Protein AF-A0A9E1KPW3-F1 (afdb_monomer_lite)

Sequence (307 aa):
IATQTAQDYFSLTIEGSFENGETVSGKGKAVVYTGYEWRAQLKLGDMKMRQVLAANASGDRLTGRMFLKEQELNGMQITAVRDDSTARINSVFPGHIQRAQKQTITITGSGLTRDVRLPPGITVDKIVSHDNTRLVLDLRASAKAPLGRADIGVGQASMVGALVVYNAVDSLAVEPAYAIARVGDNGGATPKVDAVFRAVGIDFGPDKTAGTNDDLQLGFMDGVNWSVAPWDAAAERDEDVKYAGSMGAGDGIFHPADAGPNPQRKQNTNNAGNLKVIAKLQHGGSEISGNGHLIVTVQRWNSPPLK

Radius of gyration: 22.16 Å; chains: 1; bounding box: 59×33×60 Å

Secondary structure (DSSP, 8-state):
-EEEEETTEEEEEEEEE-TTS-EEEEEEEEEEETTTEEEEEEEETTEEEEEEEEE-TTSSEEEEEEEESS-TTSEEEEEEE--SS--EEEEEES-EEETT-EEEEEEEEES--S-EE--TTEEEEEEEEE-SSEEEEEEEE-TTPPPEEEEEEETTEEEEEEEEEES---EEEEESSEEEEE-B-TTSSS--B-EE-EEEEEE-TTTT-TTSTT-EEEEEPSS-EEEEEESSHHHHHTTHHHHSEEE-TTT-EEEE-B-SB-TTSGGG-BS-EEEEEEEEEEETTEEEEEEEEEEEE---S---S--

Foldseek 3Di:
DWADPDVQKTKDWDWDADPVRHIWIKIWMWGDPPNFFIWIWMQTPNFTKIDTWGADPVSQKTWDWIAGPQARLHTDTDIDGHQPLDWEWPAKPPQEDEAQDKDKIKTFTANFDPPKDDAPQKDFPDFPDDDRGMTITTIHGHNPGDAAFDWMDGDPYIDGSRHGYAHWQQAKAKPPLEEEWEAEDPPDPRHTHKHFIFIWTWDPAPVRDPPDPRIHTSGTDAPKFKFKDAPDPVLVVQVLRPQQFGADGHGRITTGHHFDFCPVTVVSHTSWGKIKMKIWDCDPNDIHIYIHTYTYYYDDPDDPPPD

pLDDT: mean 95.6, std 3.76, range [76.69, 98.94]

Structure (mmCIF, N/CA/C/O backbone):
data_AF-A0A9E1KPW3-F1
#
_entry.id   AF-A0A9E1KPW3-F1
#
loop_
_atom_site.group_PDB
_atom_site.id
_atom_site.type_symbol
_atom_site.label_atom_id
_atom_site.label_alt_id
_atom_site.label_comp_id
_atom_site.label_asym_id
_atom_site.label_entity_id
_atom_site.label_seq_id
_atom_site.pdbx_PDB_ins_code
_atom_site.Cartn_x
_atom_site.Cartn_y
_atom_site.Cartn_z
_atom_site.occupancy
_atom_site.B_iso_or_equiv
_atom_site.auth_seq_id
_atom_site.auth_comp_id
_atom_site.auth_asym_id
_atom_site.auth_atom_id
_atom_site.pdbx_PDB_model_num
ATOM 1 N N . ILE A 1 1 ? -22.313 0.268 -4.817 1.00 86.88 1 ILE A N 1
ATOM 2 C CA . ILE A 1 1 ? -23.654 -0.274 -5.149 1.00 86.88 1 ILE A CA 1
ATOM 3 C C . ILE A 1 1 ? -23.585 -1.038 -6.468 1.00 86.88 1 ILE A C 1
ATOM 5 O O . ILE A 1 1 ? -23.018 -0.527 -7.430 1.00 86.88 1 ILE A O 1
ATOM 9 N N . ALA A 1 2 ? -24.145 -2.249 -6.507 1.00 92.25 2 ALA A N 1
ATOM 10 C CA . ALA A 1 2 ? -24.292 -3.055 -7.717 1.00 92.25 2 ALA A CA 1
ATOM 11 C C . ALA A 1 2 ? -25.780 -3.284 -8.006 1.00 92.25 2 ALA A C 1
ATOM 13 O O . ALA A 1 2 ? -26.502 -3.737 -7.122 1.00 92.25 2 ALA A O 1
ATOM 14 N N . THR A 1 3 ? -26.230 -2.974 -9.222 1.00 94.81 3 THR A N 1
ATOM 15 C CA . THR A 1 3 ? -27.630 -3.142 -9.643 1.00 94.81 3 THR A CA 1
ATOM 16 C C . THR A 1 3 ? -27.688 -4.129 -10.794 1.00 94.81 3 THR A C 1
ATOM 18 O O . THR A 1 3 ? -26.995 -3.943 -11.793 1.00 94.81 3 THR A O 1
ATOM 21 N N . GLN A 1 4 ? -28.492 -5.184 -10.666 1.00 95.88 4 GLN A N 1
ATOM 22 C CA . GLN A 1 4 ? -28.633 -6.173 -11.729 1.00 95.88 4 GLN A CA 1
ATOM 23 C C . GLN A 1 4 ? -29.321 -5.544 -12.949 1.00 95.88 4 GLN A C 1
ATOM 25 O O . GLN A 1 4 ? -30.354 -4.893 -12.820 1.00 95.88 4 GLN A O 1
ATOM 30 N N . THR A 1 5 ? -28.737 -5.725 -14.132 1.00 97.81 5 THR A N 1
ATOM 31 C CA . THR A 1 5 ? -29.258 -5.200 -15.407 1.00 97.81 5 THR A CA 1
ATOM 32 C C . THR A 1 5 ? -29.760 -6.295 -16.341 1.00 97.81 5 THR A C 1
ATOM 34 O O . THR A 1 5 ? -30.589 -6.028 -17.203 1.00 97.81 5 THR A O 1
ATOM 37 N N . ALA A 1 6 ? -29.244 -7.515 -16.189 1.00 97.44 6 ALA A N 1
ATOM 38 C CA . ALA A 1 6 ? -29.695 -8.735 -16.855 1.00 97.44 6 ALA A CA 1
ATOM 39 C C . ALA A 1 6 ? -29.226 -9.946 -16.025 1.00 97.44 6 ALA A C 1
ATOM 41 O O . ALA A 1 6 ? -28.553 -9.768 -15.006 1.00 97.44 6 ALA A O 1
ATOM 42 N N . GLN A 1 7 ? -29.555 -11.173 -16.438 1.00 96.88 7 GLN A N 1
ATOM 43 C CA . GLN A 1 7 ? -28.994 -12.376 -15.810 1.00 96.88 7 GLN A CA 1
ATOM 44 C C . GLN A 1 7 ? -27.461 -12.276 -15.777 1.00 96.88 7 GLN A C 1
ATOM 46 O O . GLN A 1 7 ? -26.850 -12.038 -16.810 1.00 96.88 7 GLN A O 1
ATOM 51 N N . ASP A 1 8 ? -26.867 -12.376 -14.587 1.00 96.94 8 ASP A N 1
ATOM 52 C CA . ASP A 1 8 ? -25.421 -12.285 -14.323 1.00 96.94 8 ASP A CA 1
ATOM 53 C C . ASP A 1 8 ? -24.714 -10.956 -14.659 1.00 96.94 8 ASP A C 1
ATOM 55 O O . ASP A 1 8 ? -23.529 -10.809 -14.357 1.00 96.94 8 ASP A O 1
ATOM 59 N N . TYR A 1 9 ? -25.411 -9.954 -15.207 1.00 98.25 9 TYR A N 1
ATOM 60 C CA . TYR A 1 9 ? -24.843 -8.643 -15.544 1.00 98.25 9 TYR A CA 1
ATOM 61 C C . TYR A 1 9 ? -25.318 -7.548 -14.594 1.00 98.25 9 TYR A C 1
ATOM 63 O O . TYR A 1 9 ? -26.507 -7.445 -14.285 1.00 98.25 9 TYR A O 1
ATOM 71 N N . PHE A 1 10 ? -24.394 -6.670 -14.205 1.00 98.12 10 PHE A N 1
ATOM 72 C CA . PHE A 1 10 ? -24.638 -5.600 -13.242 1.00 98.12 10 PHE A CA 1
ATOM 73 C C . PHE A 1 10 ? -24.082 -4.259 -13.726 1.00 98.12 10 PHE A C 1
ATOM 75 O O . PHE A 1 10 ? -23.007 -4.189 -14.328 1.00 98.12 10 PHE A O 1
ATOM 82 N N . SER A 1 11 ? -24.771 -3.173 -13.389 1.00 98.06 11 SER A N 1
ATOM 83 C CA . SER A 1 11 ? -24.201 -1.827 -13.375 1.00 98.06 11 SER A CA 1
ATOM 84 C C . SER A 1 11 ? -23.625 -1.520 -11.992 1.00 98.06 11 SER A C 1
ATOM 86 O O . SER A 1 11 ? -24.140 -1.982 -10.971 1.00 98.06 11 SER A O 1
ATOM 88 N N . LEU A 1 12 ? -22.534 -0.754 -11.958 1.00 96.88 12 LEU A N 1
ATOM 89 C CA . LEU A 1 12 ? -21.837 -0.376 -10.731 1.00 96.88 12 LEU A CA 1
ATOM 90 C C . LEU A 1 12 ? -21.818 1.131 -10.547 1.00 96.88 12 LEU A C 1
ATOM 92 O O . LEU A 1 12 ? -21.501 1.860 -11.487 1.00 96.88 12 LEU A O 1
ATOM 96 N N . THR A 1 13 ? -22.023 1.543 -9.302 1.00 95.88 13 THR A N 1
ATOM 97 C CA . THR A 1 13 ? -21.678 2.871 -8.793 1.00 95.88 13 THR A CA 1
ATOM 98 C C . THR A 1 13 ? -20.797 2.690 -7.564 1.00 95.88 13 THR A C 1
ATOM 100 O O . THR A 1 13 ? -21.132 1.904 -6.673 1.00 95.88 13 THR A O 1
ATOM 103 N N . ILE A 1 14 ? -19.670 3.390 -7.515 1.00 93.56 14 ILE A N 1
ATOM 104 C CA . ILE A 1 14 ? -18.777 3.446 -6.357 1.00 93.56 14 ILE A CA 1
ATOM 105 C C . ILE A 1 14 ? -18.701 4.890 -5.898 1.00 93.56 14 ILE A C 1
ATOM 107 O O . ILE A 1 14 ? -18.543 5.787 -6.719 1.00 93.56 14 ILE A O 1
ATOM 111 N N . GLU A 1 15 ? -18.791 5.074 -4.591 1.00 91.50 15 GLU A N 1
ATOM 112 C CA . GLU A 1 15 ? -18.569 6.328 -3.889 1.00 91.50 15 GLU A CA 1
ATOM 113 C C . GLU A 1 15 ? -17.728 6.000 -2.656 1.00 91.50 15 GLU A C 1
ATOM 115 O O . GLU A 1 15 ? -17.881 4.926 -2.066 1.00 91.50 15 GLU A O 1
ATOM 120 N N . GLY A 1 16 ? -16.807 6.885 -2.299 1.00 87.69 16 GLY A N 1
ATOM 121 C CA . GLY A 1 16 ? -15.947 6.710 -1.140 1.00 87.69 16 GLY A CA 1
ATOM 122 C C . GLY A 1 16 ? -14.965 7.860 -0.984 1.00 87.69 16 GLY A C 1
ATOM 123 O O . GLY A 1 16 ? -15.040 8.871 -1.681 1.00 87.69 16 GLY A O 1
ATOM 124 N N . SER A 1 17 ? -14.017 7.686 -0.074 1.00 86.56 17 SER A N 1
ATOM 125 C CA . SER A 1 17 ? -12.900 8.605 0.112 1.00 86.56 17 SER A CA 1
ATOM 126 C C . SER A 1 17 ? -11.639 7.837 0.472 1.00 86.56 17 SER A C 1
ATOM 128 O O . SER A 1 17 ? -11.716 6.823 1.169 1.00 86.56 17 SER A O 1
ATOM 130 N N . PHE A 1 18 ? -10.493 8.346 0.045 1.00 84.06 18 PHE A N 1
ATOM 131 C CA . PHE A 1 18 ? -9.193 7.942 0.557 1.00 84.06 18 PHE A CA 1
ATOM 132 C C . PHE A 1 18 ? -8.958 8.531 1.953 1.00 84.06 18 PHE A C 1
ATOM 134 O O . PHE A 1 18 ? -9.713 9.380 2.437 1.00 84.06 18 PHE A O 1
ATOM 141 N N . GLU A 1 19 ? -7.915 8.052 2.621 1.00 77.06 19 GLU A N 1
ATOM 142 C CA . GLU A 1 19 ? -7.544 8.500 3.964 1.00 77.06 19 GLU A CA 1
ATOM 143 C C . GLU A 1 19 ? -7.200 9.995 4.012 1.00 77.06 19 GLU A C 1
ATOM 145 O O . GLU A 1 19 ? -7.643 10.702 4.913 1.00 77.06 19 GLU A O 1
ATOM 150 N N . ASN A 1 20 ? -6.514 10.498 2.982 1.00 76.69 20 ASN A N 1
ATOM 151 C CA . ASN A 1 20 ? -6.186 11.917 2.814 1.00 76.69 20 ASN A CA 1
ATOM 152 C C . ASN A 1 20 ? -7.427 12.826 2.627 1.00 76.69 20 ASN A C 1
ATOM 154 O O . ASN A 1 20 ? -7.284 14.031 2.430 1.00 76.69 20 ASN A O 1
ATOM 158 N N . GLY A 1 21 ? -8.640 12.262 2.663 1.00 78.19 21 GLY A N 1
ATOM 159 C CA . GLY A 1 21 ? -9.908 12.966 2.505 1.00 78.19 21 GLY A CA 1
ATOM 160 C C . GLY A 1 21 ? -10.357 13.134 1.055 1.00 78.19 21 GLY A C 1
ATOM 161 O O . GLY A 1 21 ? -11.477 13.593 0.828 1.00 78.19 21 GLY A O 1
ATOM 162 N N . GLU A 1 22 ? -9.542 12.736 0.077 1.00 84.38 22 GLU A N 1
ATOM 163 C CA . GLU A 1 22 ? -9.904 12.796 -1.335 1.00 84.38 22 GLU A CA 1
ATOM 164 C C . GLU A 1 22 ? -11.102 11.885 -1.611 1.00 84.38 22 GLU A C 1
ATOM 166 O O . GLU A 1 22 ? -11.056 10.670 -1.417 1.00 84.38 22 GLU A O 1
ATOM 171 N N . THR A 1 23 ? -12.202 12.476 -2.065 1.00 89.06 23 THR A N 1
ATOM 172 C CA . THR A 1 23 ? -13.400 11.732 -2.446 1.00 89.06 23 THR A CA 1
ATOM 173 C C . THR A 1 23 ? -13.223 11.100 -3.815 1.00 89.06 23 THR A C 1
ATOM 175 O O . THR A 1 23 ? -12.826 11.770 -4.766 1.00 89.06 23 THR A O 1
ATOM 178 N N . VAL A 1 24 ? -13.624 9.841 -3.946 1.00 90.12 24 VAL A N 1
ATOM 179 C CA . VAL A 1 24 ? -13.626 9.122 -5.216 1.00 90.12 24 VAL A CA 1
ATOM 180 C C . VAL A 1 24 ? -15.036 8.666 -5.549 1.00 90.12 24 VAL A C 1
ATOM 182 O O . VAL A 1 24 ? -15.767 8.142 -4.709 1.00 90.12 24 VAL A O 1
ATOM 185 N N . SER A 1 25 ? -15.422 8.848 -6.807 1.00 94.56 25 SER A N 1
ATOM 186 C CA . SER A 1 25 ? -16.650 8.276 -7.341 1.00 94.56 25 SER A CA 1
ATOM 187 C C . SER A 1 25 ? -16.404 7.646 -8.702 1.00 94.56 25 SER A C 1
ATOM 189 O O . SER A 1 25 ? -15.454 7.982 -9.419 1.00 94.56 25 SER A O 1
ATOM 191 N N . GLY A 1 26 ? -17.251 6.691 -9.062 1.00 95.38 26 GLY A N 1
ATOM 192 C CA . GLY A 1 26 ? -17.115 6.008 -10.329 1.00 95.38 26 GLY A CA 1
ATOM 193 C C . GLY A 1 26 ? -18.293 5.155 -10.723 1.00 95.38 26 GLY A C 1
ATOM 194 O O . GLY A 1 26 ? -19.161 4.817 -9.919 1.00 95.38 26 GLY A O 1
ATOM 195 N N . LYS A 1 27 ? -18.298 4.795 -12.003 1.00 97.75 27 LYS A N 1
ATOM 196 C CA . LYS A 1 27 ? -19.327 3.956 -12.612 1.00 97.75 27 LYS A CA 1
ATOM 197 C C . LYS A 1 27 ? -18.699 2.864 -13.455 1.00 97.75 27 LYS A C 1
ATOM 199 O O . LYS A 1 27 ? -17.618 3.037 -14.023 1.00 97.75 27 LYS A O 1
ATOM 204 N N . GLY A 1 28 ? -19.389 1.737 -13.554 1.00 97.56 28 GLY A N 1
ATOM 205 C CA . GLY A 1 28 ? -18.884 0.584 -14.280 1.00 97.56 28 GLY A CA 1
ATOM 206 C C . GLY A 1 28 ? -19.936 -0.453 -14.611 1.00 97.56 28 GLY A C 1
ATOM 207 O O . GLY A 1 28 ? -21.133 -0.258 -14.403 1.00 97.56 28 GLY A O 1
ATOM 208 N N . LYS A 1 29 ? -19.453 -1.568 -15.144 1.00 98.50 29 LYS A N 1
ATOM 209 C CA . LYS A 1 29 ? -20.242 -2.760 -15.439 1.00 98.50 29 LYS A CA 1
ATOM 210 C C . LYS A 1 29 ? -19.508 -3.979 -14.907 1.00 98.50 29 LYS A C 1
ATOM 212 O O . LYS A 1 29 ? -18.276 -4.026 -14.967 1.00 98.50 29 LYS A O 1
ATOM 217 N N . ALA A 1 30 ? -20.266 -4.948 -14.424 1.00 98.38 30 ALA A N 1
ATOM 218 C CA . ALA A 1 30 ? -19.755 -6.226 -13.970 1.00 98.38 30 ALA A CA 1
ATOM 219 C C . ALA A 1 30 ? -20.533 -7.387 -14.576 1.00 98.38 30 ALA A C 1
ATOM 221 O O . ALA A 1 30 ? -21.675 -7.236 -15.014 1.00 98.38 30 ALA A O 1
ATOM 222 N N . VAL A 1 31 ? -19.881 -8.539 -14.572 1.00 98.44 31 VAL A N 1
ATOM 223 C CA . VAL A 1 31 ? -20.451 -9.840 -14.894 1.00 98.44 31 VAL A CA 1
ATOM 224 C C . VAL A 1 31 ? -20.025 -10.834 -13.818 1.00 98.44 31 VAL A C 1
ATOM 226 O O . VAL A 1 31 ? -18.908 -10.741 -13.294 1.00 98.44 31 VAL A O 1
ATOM 229 N N . VAL A 1 32 ? -20.917 -11.757 -13.474 1.00 98.12 32 VAL A N 1
ATOM 230 C CA . VAL A 1 32 ? -20.630 -12.882 -12.582 1.00 98.12 32 VAL A CA 1
ATOM 231 C C . VAL A 1 32 ? -20.519 -14.146 -13.419 1.00 98.12 32 VAL A C 1
ATOM 233 O O . VAL A 1 32 ? -21.479 -14.562 -14.056 1.00 98.12 32 VAL A O 1
ATOM 236 N N . TYR A 1 33 ? -19.349 -14.772 -13.414 1.00 97.88 33 TYR A N 1
ATOM 237 C CA . TYR A 1 33 ? -19.173 -16.100 -13.991 1.00 97.88 33 TYR A CA 1
ATOM 238 C C . TYR A 1 33 ? -19.384 -17.164 -12.916 1.00 97.88 33 TYR A C 1
ATOM 240 O O . TYR A 1 33 ? -19.114 -16.924 -11.738 1.00 97.88 33 TYR A O 1
ATOM 248 N N . THR A 1 34 ? -19.899 -18.327 -13.329 1.00 96.38 34 THR A N 1
ATOM 249 C CA . THR A 1 34 ? -20.009 -19.545 -12.497 1.00 96.38 34 THR A CA 1
ATOM 250 C C . THR A 1 34 ? -20.689 -19.346 -11.132 1.00 96.38 34 THR A C 1
ATOM 252 O O . THR A 1 34 ? -20.482 -20.128 -10.211 1.00 96.38 34 THR A O 1
ATOM 255 N N . GLY A 1 35 ? -21.520 -18.307 -10.995 1.00 95.19 35 GLY A N 1
ATOM 256 C CA . GLY A 1 35 ? -22.244 -17.973 -9.767 1.00 95.19 35 GLY A CA 1
ATOM 257 C C . GLY A 1 35 ? -21.429 -17.254 -8.683 1.00 95.19 35 GLY A C 1
ATOM 258 O O . GLY A 1 35 ? -22.022 -16.834 -7.694 1.00 95.19 35 GLY A O 1
ATOM 259 N N . TYR A 1 36 ? -20.112 -17.064 -8.844 1.00 97.31 36 TYR A N 1
ATOM 260 C CA . TYR A 1 36 ? -19.286 -16.396 -7.822 1.00 97.31 36 TYR A CA 1
ATOM 261 C C . TYR A 1 36 ? -18.123 -15.548 -8.358 1.00 97.31 36 TYR A C 1
ATOM 263 O O . TYR A 1 36 ? -17.627 -14.672 -7.644 1.00 97.31 36 TYR A O 1
ATOM 271 N N . GLU A 1 37 ? -17.662 -15.761 -9.592 1.00 98.44 37 GLU A N 1
ATOM 272 C CA . GLU A 1 37 ? -16.514 -15.044 -10.144 1.00 98.44 37 GLU A CA 1
ATOM 273 C C . GLU A 1 37 ? -16.910 -13.679 -10.694 1.00 98.44 37 GLU A C 1
ATOM 275 O O . GLU A 1 37 ? -17.312 -13.514 -11.845 1.00 98.44 37 GLU A O 1
ATOM 280 N N . TRP A 1 38 ? -16.735 -12.663 -9.863 1.00 98.19 38 TRP A N 1
ATOM 281 C CA . TRP A 1 38 ? -17.034 -11.288 -10.209 1.00 98.19 38 TRP A CA 1
ATOM 282 C C . TRP A 1 38 ? -15.915 -10.666 -11.047 1.00 98.19 38 TRP A C 1
ATOM 284 O O . TRP A 1 38 ? -14.749 -10.600 -10.629 1.00 98.19 38 TRP A O 1
ATOM 294 N N . ARG A 1 39 ? -16.265 -10.160 -12.231 1.00 98.44 39 ARG A N 1
ATOM 295 C CA . ARG A 1 39 ? -15.362 -9.405 -13.107 1.00 98.44 39 ARG A CA 1
ATOM 296 C C . ARG A 1 39 ? -15.997 -8.072 -13.446 1.00 98.44 39 ARG A C 1
ATOM 298 O O . ARG A 1 39 ? -17.081 -8.037 -14.021 1.00 98.44 39 ARG A O 1
ATOM 305 N N . ALA A 1 40 ? -15.310 -6.977 -13.137 1.00 98.12 40 ALA A N 1
ATOM 306 C CA . ALA A 1 40 ? -15.809 -5.648 -13.467 1.00 98.12 40 ALA A CA 1
ATOM 307 C C . ALA A 1 40 ? -14.797 -4.782 -14.202 1.00 98.12 40 ALA A C 1
ATOM 309 O O . ALA A 1 40 ? -13.581 -4.933 -14.074 1.00 98.12 40 ALA A O 1
ATOM 310 N N . GLN A 1 41 ? -15.341 -3.823 -14.940 1.00 98.00 41 GLN A N 1
ATOM 311 C CA . GLN A 1 41 ? -14.620 -2.680 -15.468 1.00 98.00 41 GLN A CA 1
ATOM 312 C C . GLN A 1 41 ? -15.343 -1.411 -15.047 1.00 98.00 41 GLN A C 1
ATOM 314 O O . GLN A 1 41 ? -16.567 -1.316 -15.160 1.00 98.00 41 GLN A O 1
ATOM 319 N N . LEU A 1 42 ? -14.592 -0.438 -14.558 1.00 96.38 42 LEU A N 1
ATOM 320 C CA . LEU A 1 42 ? -15.152 0.811 -14.069 1.00 96.38 42 LEU A CA 1
ATOM 321 C C . LEU A 1 42 ? -14.177 1.961 -14.277 1.00 96.38 42 LEU A C 1
ATOM 323 O O . LEU A 1 42 ? -12.977 1.751 -14.453 1.00 96.38 42 LEU A O 1
ATOM 327 N N . LYS A 1 43 ? -14.713 3.175 -14.246 1.00 96.44 43 LYS A N 1
ATOM 328 C CA . LYS A 1 43 ? -13.928 4.401 -14.189 1.00 96.44 43 LYS A CA 1
ATOM 329 C C . LYS A 1 43 ? -14.103 5.009 -12.800 1.00 96.44 43 LYS A C 1
ATOM 331 O O . LYS A 1 43 ? -15.245 5.276 -12.434 1.00 96.44 43 LYS A O 1
ATOM 336 N N . LEU A 1 44 ? -13.018 5.181 -12.047 1.00 92.12 44 LEU A N 1
ATOM 337 C CA . LEU A 1 44 ? -12.980 5.945 -10.792 1.00 92.12 44 LEU A CA 1
ATOM 338 C C . LEU A 1 44 ? -12.323 7.293 -11.104 1.00 92.12 44 LEU A C 1
ATOM 340 O O . LEU A 1 44 ? -11.122 7.339 -11.357 1.00 92.12 44 LEU A O 1
ATOM 344 N N . GLY A 1 45 ? -13.110 8.367 -11.194 1.00 89.31 45 GLY A N 1
ATOM 345 C CA . GLY A 1 45 ? -12.640 9.629 -11.780 1.00 89.31 45 GLY A CA 1
ATOM 346 C C . GLY A 1 45 ? -12.138 9.435 -13.219 1.00 89.31 45 GLY A C 1
ATOM 347 O O . GLY A 1 45 ? -12.913 9.081 -14.115 1.00 89.31 45 GLY A O 1
ATOM 348 N N . ASP A 1 46 ? -10.836 9.627 -13.444 1.00 88.94 46 ASP A N 1
ATOM 349 C CA . ASP A 1 46 ? -10.168 9.350 -14.725 1.00 88.94 46 ASP A CA 1
ATOM 350 C C . ASP A 1 46 ? -9.490 7.978 -14.815 1.00 88.94 46 ASP A C 1
ATOM 352 O O . ASP A 1 46 ? -9.178 7.501 -15.911 1.00 88.94 46 ASP A O 1
ATOM 356 N N . MET A 1 47 ? -9.360 7.280 -13.689 1.00 92.44 47 MET A N 1
ATOM 357 C CA . MET A 1 47 ? -8.700 5.985 -13.610 1.00 92.44 47 MET A CA 1
ATOM 358 C C . MET A 1 47 ? -9.577 4.878 -14.194 1.00 92.44 47 MET A C 1
ATOM 360 O O . MET A 1 47 ? -10.692 4.627 -13.733 1.00 92.44 47 MET A O 1
ATOM 364 N N . LYS A 1 48 ? -9.059 4.165 -15.198 1.00 96.69 48 LYS A N 1
ATOM 365 C CA . LYS A 1 48 ? -9.694 2.957 -15.744 1.00 96.69 48 LYS A CA 1
ATOM 366 C C . LYS A 1 48 ? -9.284 1.759 -14.897 1.00 96.69 48 LYS A C 1
ATOM 368 O O . LYS A 1 48 ? -8.130 1.345 -14.947 1.00 96.69 48 LYS A O 1
ATOM 373 N N . MET A 1 49 ? -10.235 1.174 -14.180 1.00 97.31 49 MET A N 1
ATOM 374 C CA . MET A 1 49 ? -9.995 0.080 -13.243 1.00 97.31 49 MET A CA 1
ATOM 375 C C . MET A 1 49 ? -10.608 -1.235 -13.727 1.00 97.31 49 MET A C 1
ATOM 377 O O . MET A 1 49 ? -11.632 -1.266 -14.421 1.00 97.31 49 MET A O 1
ATOM 381 N N . ARG A 1 50 ? -10.008 -2.339 -13.291 1.00 98.00 50 ARG A N 1
ATOM 382 C CA . ARG A 1 50 ? -10.557 -3.695 -13.350 1.00 98.00 50 ARG A CA 1
ATOM 383 C C . ARG A 1 50 ? -10.809 -4.196 -11.934 1.00 98.00 50 ARG A C 1
ATOM 385 O O . ARG A 1 50 ? -10.034 -3.888 -11.036 1.00 98.00 50 ARG A O 1
ATOM 392 N N . GLN A 1 51 ? -11.863 -4.985 -11.746 1.00 98.00 51 GLN A N 1
ATOM 393 C CA . GLN A 1 51 ? -12.076 -5.768 -10.527 1.00 98.00 51 GLN A CA 1
ATOM 394 C C . GLN A 1 51 ? -12.049 -7.252 -10.857 1.00 98.00 51 GLN A C 1
ATOM 396 O O . GLN A 1 51 ? -12.694 -7.691 -11.813 1.00 98.00 51 GLN A O 1
ATOM 401 N N . VAL A 1 52 ? -11.349 -8.009 -10.023 1.00 98.19 52 VAL A N 1
ATOM 402 C CA . VAL A 1 52 ? -11.328 -9.470 -10.017 1.00 98.19 52 VAL A CA 1
ATOM 403 C C . VAL A 1 52 ? -11.625 -9.887 -8.583 1.00 98.19 52 VAL A C 1
ATOM 405 O O . VAL A 1 52 ? -10.739 -9.850 -7.730 1.00 98.19 52 VAL A O 1
ATOM 408 N N . LEU A 1 53 ? -12.896 -10.188 -8.308 1.00 98.19 53 LEU A N 1
ATOM 409 C CA . LEU A 1 53 ? -13.385 -10.551 -6.977 1.00 98.19 53 LEU A CA 1
ATOM 410 C C . LEU A 1 53 ? -14.046 -11.935 -7.016 1.00 98.19 53 LEU A C 1
ATOM 412 O O . LEU A 1 53 ? -14.387 -12.451 -8.084 1.00 98.19 53 LEU A O 1
ATOM 416 N N . ALA A 1 54 ? -14.243 -12.513 -5.840 1.00 98.19 54 ALA A N 1
ATOM 417 C CA . ALA A 1 54 ? -15.015 -13.722 -5.620 1.00 98.19 54 ALA A CA 1
ATOM 418 C C . ALA A 1 54 ? -16.123 -13.437 -4.603 1.00 98.19 54 ALA A C 1
ATOM 420 O O . ALA A 1 54 ? -15.857 -12.860 -3.543 1.00 98.19 54 ALA A O 1
ATOM 421 N N . ALA A 1 55 ? -17.350 -13.833 -4.935 1.00 97.00 55 ALA A N 1
ATOM 422 C CA . ALA A 1 55 ? -18.448 -13.889 -3.985 1.00 97.00 55 ALA A CA 1
ATOM 423 C C . ALA A 1 55 ? -18.294 -15.114 -3.078 1.00 97.00 55 ALA A C 1
ATOM 425 O O . ALA A 1 55 ? -17.851 -16.174 -3.521 1.00 97.00 55 ALA A O 1
ATOM 426 N N . ASN A 1 56 ? -18.660 -14.982 -1.808 1.00 95.44 56 ASN A N 1
ATOM 427 C CA . ASN A 1 56 ? -18.845 -16.144 -0.945 1.00 95.44 56 ASN A CA 1
ATOM 428 C C . ASN A 1 56 ? -20.149 -16.888 -1.289 1.00 95.44 56 ASN A C 1
ATOM 430 O O . ASN A 1 56 ? -20.971 -16.409 -2.067 1.00 95.44 56 ASN A O 1
ATOM 434 N N . ALA A 1 57 ? -20.357 -18.054 -0.673 1.00 94.06 57 ALA A N 1
ATOM 435 C CA . ALA A 1 57 ? -21.513 -18.909 -0.950 1.00 94.06 57 ALA A CA 1
ATOM 436 C C . ALA A 1 57 ? -22.875 -18.231 -0.692 1.00 94.06 57 ALA A C 1
ATOM 438 O O . ALA A 1 57 ? -23.832 -18.505 -1.408 1.00 94.06 57 ALA A O 1
ATOM 439 N N . SER A 1 58 ? -22.971 -17.339 0.301 1.00 90.81 58 SER A N 1
ATOM 440 C CA . SER A 1 58 ? -24.190 -16.560 0.573 1.00 90.81 58 SER A CA 1
ATOM 441 C C . SER A 1 58 ? -24.357 -15.351 -0.357 1.00 90.81 58 SER A C 1
ATOM 443 O O . SER A 1 58 ? -25.411 -14.717 -0.362 1.00 90.81 58 SER A O 1
ATOM 445 N N . GLY A 1 59 ? -23.331 -15.001 -1.138 1.00 88.81 59 GLY A N 1
ATOM 446 C CA . GLY A 1 59 ? -23.324 -13.835 -2.017 1.00 88.81 59 GLY A CA 1
ATOM 447 C C . GLY A 1 59 ? -23.387 -12.497 -1.276 1.00 88.81 59 GLY A C 1
ATOM 448 O O . GLY A 1 59 ? -23.690 -11.474 -1.891 1.00 88.81 59 GLY A O 1
ATOM 449 N N . ASP A 1 60 ? -23.156 -12.472 0.037 1.00 89.56 60 ASP A N 1
ATOM 450 C CA . ASP A 1 60 ? -23.168 -11.258 0.861 1.00 89.56 60 ASP A CA 1
ATOM 451 C C . ASP A 1 60 ? -21.787 -10.606 1.000 1.00 89.56 60 ASP A C 1
ATOM 453 O O . ASP A 1 60 ? -21.687 -9.489 1.506 1.00 89.56 60 ASP A O 1
ATOM 457 N N . ARG A 1 61 ? -20.727 -11.259 0.513 1.00 93.06 61 ARG A N 1
ATOM 458 C CA . ARG A 1 61 ? -19.360 -10.748 0.574 1.00 93.06 61 ARG A CA 1
ATOM 459 C C . ARG A 1 61 ? -18.632 -10.970 -0.739 1.00 93.06 61 ARG A C 1
ATOM 461 O O . ARG A 1 61 ? -18.594 -12.085 -1.247 1.00 93.06 61 ARG A O 1
ATOM 468 N N . LEU A 1 62 ? -17.989 -9.917 -1.235 1.00 95.50 62 LEU A N 1
ATOM 469 C CA . LEU A 1 62 ? -17.038 -9.959 -2.343 1.00 95.50 62 LEU A CA 1
ATOM 470 C C . LEU A 1 62 ? -15.633 -9.696 -1.803 1.00 95.50 62 LEU A C 1
ATOM 472 O O . LEU A 1 62 ? -15.416 -8.689 -1.133 1.00 95.50 62 LEU A O 1
ATOM 476 N N . THR A 1 63 ? -14.676 -10.562 -2.128 1.00 97.25 63 THR A N 1
ATOM 477 C CA . THR A 1 63 ? -13.261 -10.364 -1.779 1.00 97.25 63 THR A CA 1
ATOM 478 C C . THR A 1 63 ? -12.390 -10.518 -3.018 1.00 97.25 63 THR A C 1
ATOM 480 O O . THR A 1 63 ? -12.613 -11.416 -3.824 1.00 97.25 63 THR A O 1
ATOM 483 N N . GLY A 1 64 ? -11.390 -9.660 -3.192 1.00 97.69 64 GLY A N 1
ATOM 484 C CA . GLY A 1 64 ? -10.414 -9.797 -4.270 1.00 97.69 64 GLY A CA 1
ATOM 485 C C . GLY A 1 64 ? -9.622 -8.522 -4.488 1.00 97.69 64 GLY A C 1
ATOM 486 O O . GLY A 1 64 ? -9.270 -7.843 -3.527 1.00 97.69 64 GLY A O 1
ATOM 487 N N . ARG A 1 65 ? -9.334 -8.189 -5.747 1.00 97.69 65 ARG A N 1
ATOM 488 C CA . ARG A 1 65 ? -8.488 -7.047 -6.101 1.00 97.69 65 ARG A CA 1
ATOM 489 C C . ARG A 1 65 ? -9.149 -6.112 -7.108 1.00 97.69 65 ARG A C 1
ATOM 491 O O . ARG A 1 65 ? -9.831 -6.553 -8.034 1.00 97.69 65 ARG A O 1
ATOM 498 N N . MET A 1 66 ? -8.898 -4.817 -6.943 1.00 97.06 66 MET A N 1
ATOM 499 C CA . MET A 1 66 ? -9.181 -3.773 -7.925 1.00 97.06 66 MET A CA 1
ATOM 500 C C . MET A 1 66 ? -7.872 -3.109 -8.347 1.00 97.06 66 MET A C 1
ATOM 502 O O . MET A 1 66 ? -7.056 -2.798 -7.491 1.00 97.06 66 MET A O 1
ATOM 506 N N . PHE A 1 67 ? -7.646 -2.900 -9.639 1.00 97.12 67 PHE A N 1
ATOM 507 C CA . PHE A 1 67 ? -6.365 -2.393 -10.144 1.00 97.12 67 PHE A CA 1
ATOM 508 C C . PHE A 1 67 ? -6.518 -1.578 -11.424 1.00 97.12 67 PHE A C 1
ATOM 510 O O . PHE A 1 67 ? -7.514 -1.725 -12.140 1.00 97.12 67 PHE A O 1
ATOM 517 N N . LEU A 1 68 ? -5.533 -0.727 -11.713 1.00 96.06 68 LEU A N 1
ATOM 518 C CA . LEU A 1 68 ? -5.477 0.049 -12.949 1.00 96.06 68 LEU A CA 1
ATOM 519 C C . LEU A 1 68 ? -5.348 -0.884 -14.157 1.00 96.06 68 LEU A C 1
ATOM 521 O O . LEU A 1 68 ? -4.533 -1.801 -14.171 1.00 96.06 68 LEU A O 1
ATOM 525 N N . LYS A 1 69 ? -6.142 -0.633 -15.202 1.00 93.94 69 LYS A N 1
ATOM 526 C CA . LYS A 1 69 ? -6.243 -1.496 -16.390 1.00 93.94 69 LYS A CA 1
ATOM 527 C C . LYS A 1 69 ? -4.891 -1.760 -17.060 1.00 93.94 69 LYS A C 1
ATOM 529 O O . LYS A 1 69 ? -4.664 -2.881 -17.494 1.00 93.94 69 LYS A O 1
ATOM 534 N N . GLU A 1 70 ? -4.051 -0.733 -17.156 1.00 90.44 70 GLU A N 1
ATOM 535 C CA . GLU A 1 70 ? -2.744 -0.799 -17.829 1.00 90.44 70 GLU A CA 1
ATOM 536 C C . GLU A 1 70 ? -1.572 -0.917 -16.837 1.00 90.44 70 GLU A C 1
ATOM 538 O O . GLU A 1 70 ? -0.456 -1.208 -17.244 1.00 90.44 70 GLU A O 1
ATOM 543 N N . GLN A 1 71 ? -1.826 -0.725 -15.538 1.00 93.94 71 GLN A N 1
ATOM 544 C CA . GLN A 1 71 ? -0.840 -0.835 -14.458 1.00 93.94 71 GLN A CA 1
ATOM 545 C C . GLN A 1 71 ? -1.362 -1.811 -13.411 1.00 93.94 71 GLN A C 1
ATOM 547 O O . GLN A 1 71 ? -1.748 -1.427 -12.312 1.00 93.94 71 GLN A O 1
ATOM 552 N N . GLU A 1 72 ? -1.423 -3.095 -13.759 1.00 92.00 72 GLU A N 1
ATOM 553 C CA . GLU A 1 72 ? -2.042 -4.089 -12.882 1.00 92.00 72 GLU A CA 1
ATOM 554 C C . GLU A 1 72 ? -1.384 -4.179 -11.503 1.00 92.00 72 GLU A C 1
ATOM 556 O O . GLU A 1 72 ? -2.078 -4.535 -10.565 1.00 92.00 72 GLU A O 1
ATOM 561 N N . LEU A 1 73 ? -0.103 -3.840 -11.332 1.00 91.31 73 LEU A N 1
ATOM 562 C CA . LEU A 1 73 ? 0.558 -3.841 -10.020 1.00 91.31 73 LEU A CA 1
ATOM 563 C C . LEU A 1 73 ? 0.086 -2.680 -9.134 1.00 91.31 73 LEU A C 1
ATOM 565 O O . LEU A 1 73 ? 0.036 -2.827 -7.915 1.00 91.31 73 LEU A O 1
ATOM 569 N N . ASN A 1 74 ? -0.398 -1.599 -9.742 1.00 93.88 74 ASN A N 1
ATOM 570 C CA . ASN A 1 74 ? -1.049 -0.504 -9.046 1.00 93.88 74 ASN A CA 1
ATOM 571 C C . ASN A 1 74 ? -2.535 -0.830 -8.820 1.00 93.88 74 ASN A C 1
ATOM 573 O O . ASN A 1 74 ? -3.381 -0.807 -9.721 1.00 93.88 74 ASN A O 1
ATOM 577 N N . GLY A 1 75 ? -2.846 -1.205 -7.585 1.00 93.75 75 GLY A N 1
ATOM 578 C CA . GLY A 1 75 ? -4.182 -1.602 -7.188 1.00 93.75 75 GLY A CA 1
ATOM 579 C C . GLY A 1 75 ? -4.299 -1.829 -5.693 1.00 93.75 75 GLY A C 1
ATOM 580 O O . GLY A 1 75 ? -3.358 -1.648 -4.929 1.00 93.75 75 GLY A O 1
ATOM 581 N N . MET A 1 76 ? -5.479 -2.264 -5.283 1.00 92.06 76 MET A N 1
ATOM 582 C CA . MET A 1 76 ? -5.874 -2.426 -3.894 1.00 92.06 76 MET A CA 1
ATOM 583 C C . MET A 1 76 ? -6.658 -3.720 -3.705 1.00 92.06 76 MET A C 1
ATOM 585 O O . MET A 1 76 ? -7.420 -4.147 -4.581 1.00 92.06 76 MET A O 1
ATOM 589 N N . GLN A 1 77 ? -6.487 -4.340 -2.541 1.00 94.19 77 GLN A N 1
ATOM 590 C CA . GLN A 1 77 ? -7.382 -5.398 -2.098 1.00 94.19 77 GLN A CA 1
ATOM 591 C C . GLN A 1 77 ? -8.734 -4.785 -1.732 1.00 94.19 77 GLN A C 1
ATOM 593 O O . GLN A 1 77 ? -8.801 -3.733 -1.103 1.00 94.19 77 GLN A O 1
ATOM 598 N N . ILE A 1 78 ? -9.811 -5.452 -2.130 1.00 93.19 78 ILE A N 1
ATOM 599 C CA . ILE A 1 78 ? -11.179 -5.034 -1.855 1.00 93.19 78 ILE A CA 1
ATOM 600 C C . ILE A 1 78 ? -11.879 -6.148 -1.097 1.00 93.19 78 ILE A C 1
ATOM 602 O O . ILE A 1 78 ? -11.913 -7.292 -1.552 1.00 93.19 78 ILE A O 1
ATOM 606 N N . THR A 1 79 ? -12.486 -5.774 0.025 1.00 93.12 79 THR A N 1
ATOM 607 C CA . THR A 1 79 ? -13.583 -6.522 0.633 1.00 93.12 79 THR A CA 1
ATOM 608 C C . THR A 1 79 ? -14.814 -5.632 0.606 1.00 93.12 79 THR A C 1
ATOM 610 O O . THR A 1 79 ? -14.780 -4.522 1.137 1.00 93.12 79 THR A O 1
ATOM 613 N N . ALA A 1 80 ? -15.886 -6.108 -0.018 1.00 91.94 80 ALA A N 1
ATOM 614 C CA . ALA A 1 80 ? -17.191 -5.468 0.011 1.00 91.94 80 ALA A CA 1
ATOM 615 C C . ALA A 1 80 ? -18.190 -6.403 0.688 1.00 91.94 80 ALA A C 1
ATOM 617 O O . ALA A 1 80 ? -18.232 -7.597 0.389 1.00 91.94 80 ALA A O 1
ATOM 618 N N . VAL A 1 81 ? -18.996 -5.847 1.585 1.00 90.12 81 VAL A N 1
ATOM 619 C CA . VAL A 1 81 ? -20.090 -6.548 2.257 1.00 90.12 81 VAL A CA 1
ATOM 620 C C . VAL A 1 81 ? -21.418 -5.976 1.779 1.00 90.12 81 VAL A C 1
ATOM 622 O O . VAL A 1 81 ? -21.520 -4.789 1.466 1.00 90.12 81 VAL A O 1
ATOM 625 N N . ARG A 1 82 ? -22.431 -6.831 1.681 1.00 88.62 82 ARG A N 1
ATOM 626 C CA . ARG A 1 82 ? -23.799 -6.427 1.382 1.00 88.62 82 ARG A CA 1
ATOM 627 C C . ARG A 1 82 ? -24.317 -5.563 2.526 1.00 88.62 82 ARG A C 1
ATOM 629 O O . ARG A 1 82 ? -24.231 -5.954 3.688 1.00 88.62 82 ARG A O 1
ATOM 636 N N . ASP A 1 83 ? -24.874 -4.412 2.177 1.00 85.50 83 ASP A N 1
ATOM 637 C CA . ASP A 1 83 ? -25.600 -3.590 3.134 1.00 85.50 83 ASP A CA 1
ATOM 638 C C . ASP A 1 83 ? -27.005 -4.173 3.332 1.00 85.50 83 ASP A C 1
ATOM 640 O O . ASP A 1 83 ? -27.898 -3.996 2.505 1.00 85.50 83 ASP A O 1
ATOM 644 N N . ASP A 1 84 ? -27.163 -4.949 4.398 1.00 84.06 84 ASP A N 1
ATOM 645 C CA . ASP A 1 84 ? -28.436 -5.497 4.874 1.00 84.06 84 ASP A CA 1
ATOM 646 C C . ASP A 1 84 ? -28.813 -4.909 6.247 1.00 84.06 84 ASP A C 1
ATOM 648 O O . ASP A 1 84 ? -29.596 -5.499 6.987 1.00 84.06 84 ASP A O 1
ATOM 652 N N . SER A 1 85 ? -28.224 -3.757 6.603 1.00 79.94 85 SER A N 1
ATOM 653 C CA . SER A 1 85 ? -28.339 -3.112 7.921 1.00 79.94 85 SER A CA 1
ATOM 654 C C . SER A 1 85 ? -27.816 -3.927 9.116 1.00 79.94 85 SER A C 1
ATOM 656 O O . SER A 1 85 ? -27.880 -3.446 10.249 1.00 79.94 85 SER A O 1
ATOM 658 N N . THR A 1 86 ? -27.239 -5.114 8.906 1.00 86.88 86 THR A N 1
ATOM 659 C CA . THR A 1 86 ? -26.557 -5.857 9.973 1.00 86.88 86 THR A CA 1
ATOM 660 C C . THR A 1 86 ? -25.235 -5.175 10.304 1.00 86.88 86 THR A C 1
ATOM 662 O O . THR A 1 86 ? -24.433 -4.880 9.411 1.00 86.88 86 THR A O 1
ATOM 665 N N . ALA A 1 87 ? -24.988 -4.961 11.598 1.00 89.19 87 ALA A N 1
ATOM 666 C CA . ALA A 1 87 ? -23.730 -4.410 12.079 1.00 89.19 87 ALA A CA 1
ATOM 667 C C . ALA A 1 87 ? -22.563 -5.342 11.712 1.00 89.19 87 ALA A C 1
ATOM 669 O O . ALA A 1 87 ? -22.504 -6.485 12.169 1.00 89.19 87 ALA A O 1
ATOM 670 N N . ARG A 1 88 ? -21.620 -4.852 10.905 1.00 92.31 88 ARG A N 1
ATOM 671 C CA . ARG A 1 88 ? -20.377 -5.548 10.546 1.00 92.31 88 ARG A CA 1
ATOM 672 C C . ARG A 1 88 ? -19.237 -4.549 10.475 1.00 92.31 88 ARG A C 1
ATOM 674 O O . ARG A 1 88 ? -19.404 -3.471 9.915 1.00 92.31 88 ARG A O 1
ATOM 681 N N . ILE A 1 89 ? -18.071 -4.937 10.980 1.00 94.62 89 ILE A N 1
ATOM 682 C CA . ILE A 1 89 ? -16.821 -4.204 10.768 1.00 94.62 89 ILE A CA 1
ATOM 683 C C . ILE A 1 89 ? -16.099 -4.862 9.590 1.00 94.62 89 ILE A C 1
ATOM 685 O O . ILE A 1 89 ? -15.886 -6.074 9.588 1.00 94.62 89 ILE A O 1
ATOM 689 N N . ASN A 1 90 ? -15.755 -4.067 8.581 1.00 92.69 90 ASN A N 1
ATOM 690 C CA . ASN A 1 90 ? -15.021 -4.497 7.394 1.00 92.69 90 ASN A CA 1
ATOM 691 C C . ASN A 1 90 ? -13.531 -4.148 7.495 1.00 92.69 90 ASN A C 1
ATOM 693 O O . ASN A 1 90 ? -12.685 -4.948 7.100 1.00 92.69 90 ASN A O 1
ATOM 697 N N . SER A 1 91 ? -13.204 -2.970 8.034 1.00 93.69 91 SER A N 1
ATOM 698 C CA . SER A 1 91 ? -11.820 -2.567 8.289 1.00 93.69 91 SER A CA 1
ATOM 699 C C . SER A 1 91 ? -11.705 -1.555 9.425 1.00 93.69 91 SER A C 1
ATOM 701 O O . SER A 1 91 ? -12.649 -0.817 9.714 1.00 93.69 91 SER A O 1
ATOM 703 N N . VAL A 1 92 ? -10.513 -1.504 10.019 1.00 95.38 92 VAL A N 1
ATOM 704 C CA . VAL A 1 92 ? -10.040 -0.426 10.891 1.00 95.38 92 VAL A CA 1
ATOM 705 C C . VAL A 1 92 ? -8.747 0.111 10.291 1.00 95.38 92 VAL A C 1
ATOM 707 O O . VAL A 1 92 ? -7.861 -0.669 9.944 1.00 95.38 92 VAL A O 1
ATOM 710 N N . PHE A 1 93 ? -8.660 1.427 10.116 1.00 93.31 93 PHE A N 1
ATOM 711 C CA . PHE A 1 93 ? -7.506 2.071 9.504 1.00 93.31 93 PHE A CA 1
ATOM 712 C C . PHE A 1 93 ? -7.193 3.438 10.152 1.00 93.31 93 PHE A C 1
ATOM 714 O O . PHE A 1 93 ? -8.111 4.249 10.258 1.00 93.31 93 PHE A O 1
ATOM 721 N N . PRO A 1 94 ? -5.936 3.743 10.519 1.00 94.19 94 PRO A N 1
ATOM 722 C CA . PRO A 1 94 ? -4.834 2.794 10.605 1.00 94.19 94 PRO A CA 1
ATOM 723 C C . PRO A 1 94 ? -5.135 1.702 11.637 1.00 94.19 94 PRO A C 1
ATOM 725 O O . PRO A 1 94 ? -5.901 1.894 12.581 1.00 94.19 94 PRO A O 1
ATOM 728 N N . GLY A 1 95 ? -4.551 0.525 11.422 1.00 95.38 95 GLY A N 1
ATOM 729 C CA . GLY A 1 95 ? -4.716 -0.645 12.288 1.00 95.38 95 GLY A CA 1
ATOM 730 C C . GLY A 1 95 ? -3.781 -0.645 13.499 1.00 95.38 95 GLY A C 1
ATOM 731 O O . GLY A 1 95 ? -3.543 -1.703 14.073 1.00 95.38 95 GLY A O 1
ATOM 732 N N . HIS A 1 96 ? -3.218 0.504 13.879 1.00 97.25 96 HIS A N 1
ATOM 733 C CA . HIS A 1 96 ? -2.249 0.633 14.966 1.00 97.25 96 HIS A CA 1
ATOM 734 C C . HIS A 1 96 ? -2.446 1.922 15.773 1.00 97.25 96 HIS A C 1
ATOM 736 O O . HIS A 1 96 ? -2.984 2.909 15.275 1.00 97.25 96 HIS A O 1
ATOM 742 N N . ILE A 1 97 ? -1.990 1.920 17.029 1.00 97.56 97 ILE A N 1
ATOM 743 C CA . ILE A 1 97 ? -1.913 3.110 17.884 1.00 97.56 97 ILE A CA 1
ATOM 744 C C . ILE A 1 97 ? -0.730 3.016 18.857 1.00 97.56 97 ILE A C 1
ATOM 746 O O . ILE A 1 97 ? -0.546 2.013 19.550 1.00 97.56 97 ILE A O 1
ATOM 750 N N . GLN A 1 98 ? 0.070 4.080 18.934 1.00 97.19 98 GLN A N 1
ATOM 751 C CA . GLN A 1 98 ? 1.197 4.150 19.863 1.00 97.19 98 GLN A CA 1
ATOM 752 C C . GLN A 1 98 ? 0.716 4.505 21.274 1.00 97.19 98 GLN A C 1
ATOM 754 O O . GLN A 1 98 ? -0.129 5.387 21.451 1.00 97.19 98 GLN A O 1
ATOM 759 N N . ARG A 1 99 ? 1.278 3.866 22.307 1.00 97.44 99 ARG A N 1
ATOM 760 C CA . ARG A 1 99 ? 1.029 4.236 23.711 1.00 97.44 99 ARG A CA 1
ATOM 761 C C . ARG A 1 99 ? 1.339 5.709 23.961 1.00 97.44 99 ARG A C 1
ATOM 763 O O . ARG A 1 99 ? 2.282 6.267 23.411 1.00 97.44 99 ARG A O 1
ATOM 770 N N . ALA A 1 100 ? 0.554 6.315 24.851 1.00 97.19 100 ALA A N 1
ATOM 771 C CA . ALA A 1 100 ? 0.648 7.729 25.217 1.00 97.19 100 ALA A CA 1
ATOM 772 C C . ALA A 1 100 ? 0.437 8.726 24.057 1.00 97.19 100 ALA A C 1
ATOM 774 O O . ALA A 1 100 ? 0.669 9.918 24.248 1.00 97.19 100 ALA A O 1
ATOM 775 N N . GLN A 1 101 ? -0.037 8.270 22.893 1.00 97.25 101 GLN A N 1
ATOM 776 C CA . GLN A 1 101 ? -0.350 9.121 21.749 1.00 97.25 101 GLN A CA 1
ATOM 777 C C . GLN A 1 101 ? -1.852 9.186 21.471 1.00 97.25 101 GLN A C 1
ATOM 779 O O . GLN A 1 101 ? -2.666 8.427 22.015 1.00 97.25 101 GLN A O 1
ATOM 784 N N . LYS A 1 102 ? -2.213 10.136 20.610 1.00 97.38 102 LYS A N 1
ATOM 785 C CA . LYS A 1 102 ? -3.528 10.215 19.979 1.00 97.38 102 LYS A CA 1
ATOM 786 C C . LYS A 1 102 ? -3.430 9.750 18.538 1.00 97.38 102 LYS A C 1
ATOM 788 O O . LYS A 1 102 ? -2.411 9.982 17.899 1.00 97.38 102 LYS A O 1
ATOM 793 N N . GLN A 1 103 ? -4.502 9.155 18.037 1.00 96.25 103 GLN A N 1
ATOM 794 C CA . GLN A 1 103 ? -4.584 8.699 16.657 1.00 96.25 103 GLN A CA 1
ATOM 795 C C . GLN A 1 103 ? -6.019 8.832 16.167 1.00 96.25 103 GLN A C 1
ATOM 797 O O . GLN A 1 103 ? -6.947 8.386 16.843 1.00 96.25 103 GLN A O 1
ATOM 802 N N . THR A 1 104 ? -6.203 9.407 14.984 1.00 96.12 104 THR A N 1
ATOM 803 C CA . THR A 1 104 ? -7.484 9.317 14.284 1.00 96.12 104 THR A CA 1
ATOM 804 C C . THR A 1 104 ? -7.547 7.969 13.575 1.00 96.12 104 THR A C 1
ATOM 806 O O . THR A 1 104 ? -6.623 7.620 12.841 1.00 96.12 104 THR A O 1
ATOM 809 N N . ILE A 1 105 ? -8.626 7.215 13.793 1.00 95.81 105 ILE A N 1
ATOM 810 C CA . ILE A 1 105 ? -8.925 5.975 13.071 1.00 95.81 105 ILE A CA 1
ATOM 811 C C . ILE A 1 105 ? -10.265 6.079 12.344 1.00 95.81 105 ILE A C 1
ATOM 813 O O . ILE A 1 105 ? -11.195 6.753 12.787 1.00 95.81 105 ILE A O 1
ATOM 817 N N . THR A 1 106 ? -10.380 5.358 11.239 1.00 95.75 106 THR A N 1
ATOM 818 C CA . THR A 1 106 ? -11.601 5.135 10.477 1.00 95.75 106 THR A CA 1
ATOM 819 C C . THR A 1 106 ? -11.971 3.661 10.556 1.00 95.75 106 THR A C 1
ATOM 821 O O . THR A 1 106 ? -11.187 2.787 10.191 1.00 95.75 106 THR A O 1
ATOM 824 N N . ILE A 1 107 ? -13.193 3.389 10.994 1.00 95.81 107 ILE A N 1
ATOM 825 C CA . ILE A 1 107 ? -13.824 2.074 10.942 1.00 95.81 107 ILE A CA 1
ATOM 826 C C . ILE A 1 107 ? -14.796 2.085 9.761 1.00 95.81 107 ILE A C 1
ATOM 828 O O . ILE A 1 107 ? -15.655 2.966 9.681 1.00 95.81 107 ILE A O 1
ATOM 832 N N . THR A 1 108 ? -14.667 1.126 8.843 1.00 94.06 108 THR A N 1
ATOM 833 C CA . THR A 1 108 ? -15.626 0.936 7.739 1.00 94.06 108 THR A CA 1
ATOM 834 C C . THR A 1 108 ? -16.416 -0.349 7.924 1.00 94.06 108 THR A C 1
ATOM 836 O O . THR A 1 108 ? -15.927 -1.300 8.539 1.00 94.06 108 THR A O 1
ATOM 839 N N . GLY A 1 109 ? -17.644 -0.394 7.413 1.00 92.50 109 GLY A N 1
ATOM 840 C CA . GLY A 1 109 ? -18.539 -1.515 7.659 1.00 92.50 109 GLY A CA 1
ATOM 841 C C . GLY A 1 109 ? -19.955 -1.324 7.128 1.00 92.50 109 GLY A C 1
ATOM 842 O O . GLY A 1 109 ? -20.185 -0.560 6.196 1.00 92.50 109 GLY A O 1
ATOM 843 N N . SER A 1 110 ? -20.897 -2.036 7.741 1.00 92.12 110 SER A N 1
ATOM 844 C CA . SER A 1 110 ? -22.344 -1.885 7.549 1.00 92.12 110 SER A CA 1
ATOM 845 C C . SER A 1 110 ? -23.021 -1.796 8.913 1.00 92.12 110 SER A C 1
ATOM 847 O O . SER A 1 110 ? -22.503 -2.346 9.885 1.00 92.12 110 SER A O 1
ATOM 849 N N . GLY A 1 111 ? -24.162 -1.109 9.010 1.00 92.19 111 GLY A N 1
ATOM 850 C CA . GLY A 1 111 ? -24.912 -0.973 10.265 1.00 92.19 111 GLY A CA 1
ATOM 851 C C . GLY A 1 111 ? -24.096 -0.406 11.438 1.00 92.19 111 GLY A C 1
ATOM 852 O O . GLY A 1 111 ? -24.338 -0.778 12.587 1.00 92.19 111 GLY A O 1
ATOM 853 N N . LEU A 1 112 ? -23.095 0.441 11.170 1.00 93.62 112 LEU A N 1
ATOM 854 C CA . LEU A 1 112 ? -22.238 1.008 12.211 1.00 93.62 112 LEU A CA 1
ATOM 855 C C . LEU A 1 112 ? -23.024 1.984 13.094 1.00 93.62 112 LEU A C 1
ATOM 857 O O . LEU A 1 112 ? -23.760 2.848 12.614 1.00 93.62 112 LEU A O 1
ATOM 861 N N . THR A 1 113 ? -22.831 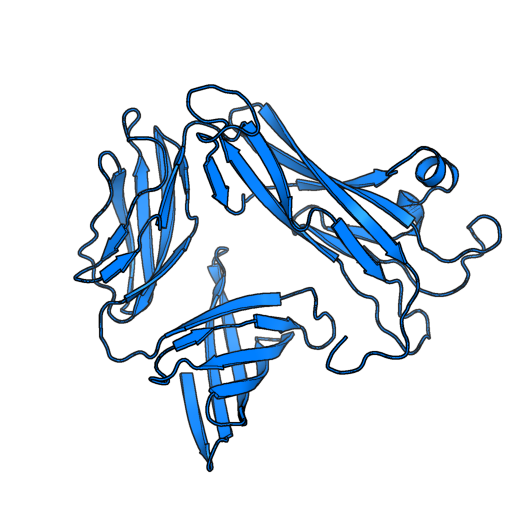1.870 14.407 1.00 94.38 113 THR A N 1
ATOM 862 C CA . THR A 1 113 ? -23.429 2.754 15.417 1.00 94.38 113 THR A CA 1
ATOM 863 C C . THR A 1 113 ? -22.338 3.535 16.151 1.00 94.38 113 THR A C 1
ATOM 865 O O . THR A 1 113 ? -21.152 3.375 15.874 1.00 94.38 113 THR A O 1
ATOM 868 N N . ARG A 1 114 ? -22.730 4.383 17.106 1.00 95.81 114 ARG A N 1
ATOM 869 C CA . ARG A 1 114 ? -21.793 5.124 17.969 1.00 95.81 114 ARG A CA 1
ATOM 870 C C . ARG A 1 114 ? -21.364 4.345 19.216 1.00 95.81 114 ARG A C 1
ATOM 872 O O . ARG A 1 114 ? -20.546 4.847 19.978 1.00 95.81 114 ARG A O 1
ATOM 879 N N . ASP A 1 115 ? -21.919 3.153 19.431 1.00 95.62 115 ASP A N 1
ATOM 880 C CA . ASP A 1 115 ? -21.552 2.275 20.542 1.00 95.62 115 ASP A CA 1
ATOM 881 C C . ASP A 1 115 ? -20.249 1.540 20.207 1.00 95.62 115 ASP A C 1
ATOM 883 O O . ASP A 1 115 ? -20.268 0.498 19.551 1.00 95.62 115 ASP A O 1
ATOM 887 N N . VAL A 1 116 ? -19.113 2.130 20.592 1.00 96.75 116 VAL A N 1
ATOM 888 C CA . VAL A 1 116 ? -17.773 1.595 20.318 1.00 96.75 116 VAL A CA 1
ATOM 889 C C . VAL A 1 116 ? -17.228 0.894 21.554 1.00 96.75 116 VAL A C 1
ATOM 891 O O . VAL A 1 116 ? -17.141 1.480 22.632 1.00 96.75 116 VAL A O 1
ATOM 894 N N . ARG A 1 117 ? -16.770 -0.344 21.372 1.00 97.38 117 ARG A N 1
ATOM 895 C CA . ARG A 1 117 ? -15.988 -1.082 22.364 1.00 97.38 117 ARG A CA 1
ATOM 896 C C . ARG A 1 117 ? -14.526 -1.073 21.960 1.00 97.38 117 ARG A C 1
ATOM 898 O O . ARG A 1 117 ? -14.172 -1.570 20.892 1.00 97.38 117 ARG A O 1
ATOM 905 N N . LEU A 1 118 ? -13.701 -0.516 22.833 1.00 97.69 118 LEU A N 1
ATOM 906 C CA . LEU A 1 118 ? -12.263 -0.389 22.647 1.00 97.69 118 LEU A CA 1
ATOM 907 C C . LEU A 1 118 ? -11.519 -1.238 23.681 1.00 97.69 118 LEU A C 1
ATOM 909 O O . LEU A 1 118 ? -12.061 -1.504 24.759 1.00 97.69 118 LEU A O 1
ATOM 913 N N . PRO A 1 119 ? -10.282 -1.651 23.378 1.00 96.94 119 PRO A N 1
ATOM 914 C CA . PRO A 1 119 ? -9.485 -2.410 24.324 1.00 96.94 119 PRO A CA 1
ATOM 915 C C . PRO A 1 119 ? -9.061 -1.567 25.538 1.00 96.94 119 PRO A C 1
ATOM 917 O O . PRO A 1 119 ? -9.072 -0.331 25.481 1.00 96.94 119 PRO A O 1
ATOM 920 N N . PRO A 1 120 ? -8.665 -2.213 26.652 1.00 97.81 120 PRO A N 1
ATOM 921 C CA . PRO A 1 120 ? -8.274 -1.518 27.872 1.00 97.81 120 PRO A CA 1
ATOM 922 C C . PRO A 1 120 ? -7.206 -0.447 27.632 1.00 97.81 120 PRO A C 1
ATOM 924 O O . PRO A 1 120 ? -6.182 -0.686 26.997 1.00 97.81 120 PRO A O 1
ATOM 927 N N . GLY A 1 121 ? -7.430 0.744 28.184 1.00 97.69 121 GLY A N 1
ATOM 928 C CA . GLY A 1 121 ? -6.488 1.854 28.069 1.00 97.69 121 GLY A CA 1
ATOM 929 C C . GLY A 1 121 ? -6.556 2.626 26.750 1.00 97.69 121 GLY A C 1
ATOM 930 O O . GLY A 1 121 ? -5.745 3.537 26.595 1.00 97.69 121 GLY A O 1
ATOM 931 N N . ILE A 1 122 ? -7.495 2.315 25.848 1.00 98.50 122 ILE A N 1
ATOM 932 C CA . ILE A 1 122 ? -7.819 3.135 24.673 1.00 98.50 122 ILE A CA 1
ATOM 933 C C . ILE A 1 122 ? -9.176 3.814 24.888 1.00 98.50 122 ILE A C 1
ATOM 935 O O . ILE A 1 122 ? -10.155 3.165 25.252 1.00 98.50 122 ILE A O 1
ATOM 939 N N . THR A 1 123 ? -9.248 5.125 24.664 1.00 98.12 123 THR A N 1
ATOM 940 C CA . THR A 1 123 ? -10.474 5.919 24.843 1.00 98.12 123 THR A CA 1
ATOM 941 C C . THR A 1 123 ? -10.811 6.720 23.596 1.00 98.12 123 THR A C 1
ATOM 943 O O . THR A 1 123 ? -9.909 7.166 22.888 1.00 98.12 123 THR A O 1
ATOM 946 N N . VAL A 1 124 ? -12.103 6.957 23.355 1.00 98.25 124 VAL A N 1
ATOM 947 C CA . VAL A 1 124 ? -12.564 7.916 22.340 1.00 98.25 124 VAL A CA 1
ATOM 948 C C . VAL A 1 124 ? -12.452 9.327 22.915 1.00 98.25 124 VAL A C 1
ATOM 950 O O . VAL A 1 124 ? -13.179 9.671 23.844 1.00 98.25 124 VAL A O 1
ATOM 953 N N . ASP A 1 125 ? -11.561 10.145 22.358 1.00 97.75 125 ASP A N 1
ATOM 954 C CA . ASP A 1 125 ? -11.517 11.586 22.631 1.00 97.75 125 ASP A CA 1
ATOM 955 C C . ASP A 1 125 ? -12.683 12.290 21.914 1.00 97.75 125 ASP A C 1
ATOM 957 O O . ASP A 1 125 ? -13.320 13.181 22.477 1.00 97.75 125 ASP A O 1
ATOM 961 N N . LYS A 1 126 ? -12.963 11.899 20.661 1.00 97.75 126 LYS A N 1
ATOM 962 C CA . LYS A 1 126 ? -14.001 12.516 19.825 1.00 97.75 126 LYS A CA 1
ATOM 963 C C . LYS A 1 126 ? -14.515 11.557 18.750 1.00 97.75 126 LYS A C 1
ATOM 965 O O . LYS A 1 126 ? -13.736 10.863 18.109 1.00 97.75 126 LYS A O 1
ATOM 970 N N . ILE A 1 127 ? -15.823 11.582 18.489 1.00 97.62 127 ILE A N 1
ATOM 971 C CA . ILE A 1 127 ? -16.399 11.036 17.249 1.00 97.62 127 ILE A CA 1
ATOM 972 C C . ILE A 1 127 ? -16.373 12.157 16.207 1.00 97.62 127 ILE A C 1
ATOM 974 O O . ILE A 1 127 ? -17.121 13.128 16.327 1.00 97.62 127 ILE A O 1
ATOM 978 N N . VAL A 1 128 ? -15.483 12.051 15.221 1.00 96.38 128 VAL A N 1
ATOM 979 C CA . VAL A 1 128 ? -15.273 13.075 14.186 1.00 96.38 128 VAL A CA 1
ATOM 980 C C . VAL A 1 128 ? -16.427 13.078 13.189 1.00 96.38 128 VAL A C 1
ATOM 982 O O . VAL A 1 128 ? -16.990 14.131 12.899 1.00 96.38 128 VAL A O 1
ATOM 985 N N . SER A 1 129 ? -16.807 11.901 12.694 1.00 94.56 129 SER A N 1
ATOM 986 C CA . SER A 1 129 ? -17.952 11.709 11.803 1.00 94.56 129 SER A CA 1
ATOM 987 C C . SER A 1 129 ? -18.503 10.290 11.927 1.00 94.56 129 SER A C 1
ATOM 989 O O . SER A 1 129 ? -17.813 9.373 12.375 1.00 94.56 129 SER A O 1
ATOM 991 N N . HIS A 1 130 ? -19.779 10.117 11.582 1.00 94.81 130 HIS A N 1
ATOM 992 C CA . HIS A 1 130 ? -20.479 8.837 11.672 1.00 94.81 130 HIS A CA 1
ATOM 993 C C . HIS A 1 130 ? -21.620 8.779 10.657 1.00 94.81 130 HIS A C 1
ATOM 995 O O . HIS A 1 130 ? -22.471 9.669 10.637 1.00 94.81 130 HIS A O 1
ATOM 1001 N N . ASP A 1 131 ? -21.647 7.695 9.891 1.00 92.19 131 ASP A N 1
ATOM 1002 C CA . ASP A 1 131 ? -22.802 7.180 9.165 1.00 92.19 131 ASP A CA 1
ATOM 1003 C C . ASP A 1 131 ? -22.895 5.648 9.349 1.00 92.19 131 ASP A C 1
ATOM 1005 O O . ASP A 1 131 ? -22.137 5.040 10.110 1.00 92.19 131 ASP A O 1
ATOM 1009 N N . ASN A 1 132 ? -23.859 5.001 8.692 1.00 90.81 132 ASN A N 1
ATOM 1010 C CA . ASN A 1 132 ? -24.091 3.559 8.818 1.00 90.81 132 ASN A CA 1
ATOM 1011 C C . ASN A 1 132 ? -22.973 2.683 8.215 1.00 90.81 132 ASN A C 1
ATOM 1013 O O . ASN A 1 132 ? -22.951 1.480 8.473 1.00 90.81 132 ASN A O 1
ATOM 1017 N N . THR A 1 133 ? -22.050 3.252 7.443 1.00 90.56 133 THR A N 1
ATOM 1018 C CA . THR A 1 133 ? -20.953 2.548 6.759 1.00 90.56 133 THR A CA 1
ATOM 1019 C C . THR A 1 133 ? -19.558 3.013 7.172 1.00 90.56 133 THR A C 1
ATOM 1021 O O . THR A 1 133 ? -18.576 2.305 6.930 1.00 90.56 133 THR A O 1
ATOM 1024 N N . ARG A 1 134 ? -19.451 4.174 7.827 1.00 93.06 134 ARG A N 1
ATOM 1025 C CA . ARG A 1 134 ? -18.190 4.792 8.233 1.00 93.06 134 ARG A CA 1
ATOM 1026 C C . ARG A 1 134 ? -18.291 5.446 9.609 1.00 93.06 134 ARG A C 1
ATOM 1028 O O . ARG A 1 134 ? -19.200 6.221 9.889 1.00 93.06 134 ARG A O 1
ATOM 1035 N N . LEU A 1 135 ? -17.291 5.200 10.447 1.00 95.38 135 LEU A N 1
ATOM 1036 C CA . LEU A 1 135 ? -17.130 5.834 11.753 1.00 95.38 135 LEU A CA 1
ATOM 1037 C C . LEU A 1 135 ? -15.690 6.334 11.909 1.00 95.38 135 LEU A C 1
ATOM 1039 O O . LEU A 1 135 ? -14.757 5.538 11.865 1.00 95.38 135 LEU A O 1
ATOM 1043 N N . VAL A 1 136 ? -15.506 7.643 12.089 1.00 96.44 136 VAL A N 1
ATOM 1044 C CA . VAL A 1 136 ? -14.188 8.271 12.278 1.00 96.44 136 VAL A CA 1
ATOM 1045 C C . VAL A 1 136 ? -14.053 8.731 13.725 1.00 96.44 136 VAL A C 1
ATOM 1047 O O . VAL A 1 136 ? -14.895 9.481 14.227 1.00 96.44 136 VAL A O 1
ATOM 1050 N N . LEU A 1 137 ? -13.001 8.274 14.399 1.00 97.69 137 LEU A N 1
ATOM 1051 C CA . LEU A 1 137 ? -12.775 8.450 15.831 1.00 97.69 137 LEU A CA 1
ATOM 1052 C C . LEU A 1 137 ? -11.391 9.042 16.073 1.00 97.69 137 LEU A C 1
ATOM 1054 O O . LEU A 1 137 ? -10.405 8.493 15.594 1.00 97.69 137 LEU A O 1
ATOM 1058 N N . ASP A 1 138 ? -11.310 10.086 16.890 1.00 98.19 138 ASP A N 1
ATOM 1059 C CA . ASP A 1 138 ? -10.055 10.466 17.531 1.00 98.19 138 ASP A CA 1
ATOM 1060 C C . ASP A 1 138 ? -9.914 9.629 18.798 1.00 98.19 138 ASP A C 1
ATOM 1062 O O . ASP A 1 138 ? -10.725 9.735 19.725 1.00 98.19 138 ASP A O 1
ATOM 1066 N N . LEU A 1 139 ? -8.899 8.774 18.828 1.00 98.31 139 LEU A N 1
ATOM 1067 C CA . LEU A 1 139 ? -8.580 7.916 19.956 1.00 98.31 139 LEU A CA 1
ATOM 1068 C C . LEU A 1 139 ? -7.389 8.449 20.739 1.00 98.31 139 LEU A C 1
ATOM 1070 O O . LEU A 1 139 ? -6.525 9.151 20.211 1.00 98.31 139 LEU A O 1
ATOM 1074 N N . ARG A 1 140 ? -7.313 8.042 22.004 1.00 98.44 140 ARG A N 1
ATOM 1075 C CA . ARG A 1 140 ? -6.147 8.228 22.862 1.00 98.44 140 ARG A CA 1
ATOM 1076 C C . ARG A 1 140 ? -5.748 6.903 23.486 1.00 98.44 140 ARG A C 1
ATOM 1078 O O . ARG A 1 140 ? -6.573 6.249 24.121 1.00 98.44 140 ARG A O 1
ATOM 1085 N N . ALA A 1 141 ? -4.474 6.550 23.357 1.00 98.56 141 ALA A N 1
ATOM 1086 C CA . ALA A 1 141 ? -3.886 5.436 24.078 1.00 98.56 141 ALA A CA 1
ATOM 1087 C C . ALA A 1 141 ? -3.246 5.922 25.378 1.00 98.56 141 ALA A C 1
ATOM 1089 O O . ALA A 1 141 ? -2.423 6.838 25.397 1.00 98.56 141 ALA A O 1
ATOM 1090 N N . SER A 1 142 ? -3.583 5.278 26.488 1.00 98.38 142 SER A N 1
ATOM 1091 C CA . SER A 1 142 ? -2.904 5.517 27.755 1.00 98.38 142 SER A CA 1
ATOM 1092 C C . SER A 1 142 ? -1.463 5.007 27.705 1.00 98.38 142 SER A C 1
ATOM 1094 O O . SER A 1 142 ? -1.137 4.036 27.019 1.00 98.38 142 SER A O 1
ATOM 1096 N N . ALA A 1 143 ? -0.599 5.596 28.529 1.00 97.19 143 ALA A N 1
ATOM 1097 C CA . ALA A 1 143 ? 0.760 5.103 28.718 1.00 97.19 143 ALA A CA 1
ATOM 1098 C C . ALA A 1 143 ? 0.816 3.704 29.352 1.00 97.19 143 ALA A C 1
ATOM 1100 O O . ALA A 1 143 ? 1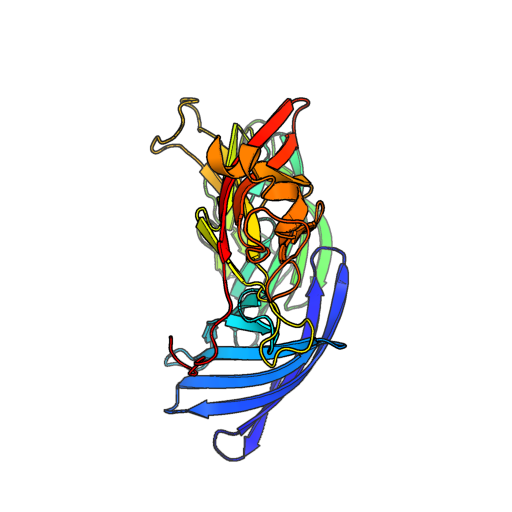.905 3.179 29.493 1.00 97.19 143 ALA A O 1
ATOM 1101 N N . LYS A 1 144 ? -0.301 3.085 29.757 1.00 96.50 144 LYS A N 1
ATOM 1102 C CA . LYS A 1 144 ? -0.362 1.732 30.344 1.00 96.50 144 LYS A CA 1
ATOM 1103 C C . LYS A 1 144 ? -1.231 0.768 29.527 1.00 96.50 144 LYS A C 1
ATOM 1105 O O . LYS A 1 144 ? -1.542 -0.311 30.022 1.00 96.50 144 LYS A O 1
ATOM 1110 N N . ALA A 1 145 ? -1.646 1.156 28.318 1.00 97.69 145 ALA A N 1
ATOM 1111 C CA . ALA A 1 145 ? -2.429 0.280 27.455 1.00 97.69 145 ALA A CA 1
ATOM 1112 C C . ALA A 1 145 ? -1.637 -1.019 27.186 1.00 97.69 145 ALA A C 1
ATOM 1114 O O . ALA A 1 145 ? -0.429 -0.926 26.933 1.00 97.69 145 ALA A O 1
ATOM 1115 N N . PRO A 1 146 ? -2.265 -2.208 27.285 1.00 96.50 146 PRO A N 1
ATOM 1116 C CA . PRO A 1 146 ? -1.601 -3.471 26.980 1.00 96.50 146 PRO A CA 1
ATOM 1117 C C . PRO A 1 146 ? -1.076 -3.474 25.545 1.00 96.50 146 PRO A C 1
ATOM 1119 O O . PRO A 1 146 ? -1.771 -3.022 24.640 1.00 96.50 146 PRO A O 1
ATOM 1122 N N . LEU A 1 147 ? 0.145 -3.970 25.353 1.00 96.25 147 LEU A N 1
ATOM 1123 C CA . LEU A 1 147 ? 0.752 -4.102 24.031 1.00 96.25 147 LEU A CA 1
ATOM 1124 C C . LEU A 1 147 ? 0.155 -5.283 23.271 1.00 96.25 147 LEU A C 1
ATOM 1126 O O . LEU A 1 147 ? -0.257 -6.276 23.873 1.00 96.25 147 LEU A O 1
ATOM 1130 N N . GLY A 1 148 ? 0.187 -5.188 21.947 1.00 96.56 148 GLY A N 1
ATOM 1131 C CA . GLY A 1 148 ? -0.191 -6.263 21.046 1.00 96.56 148 GLY A CA 1
ATOM 1132 C C . GLY A 1 148 ? -1.510 -6.029 20.325 1.00 96.56 148 GLY A C 1
ATOM 1133 O O . GLY A 1 148 ? -2.063 -4.927 20.295 1.00 96.56 148 GLY A O 1
ATOM 1134 N N . ARG A 1 149 ? -1.982 -7.097 19.682 1.00 96.50 149 ARG A N 1
ATOM 1135 C CA . ARG A 1 149 ? -3.234 -7.104 18.926 1.00 96.50 149 ARG A CA 1
ATOM 1136 C C . ARG A 1 149 ? -4.423 -7.077 19.871 1.00 96.50 149 ARG A C 1
ATOM 1138 O O . ARG A 1 149 ? -4.470 -7.819 20.848 1.00 96.50 149 ARG A O 1
ATOM 1145 N N . ALA A 1 150 ? -5.396 -6.255 19.524 1.00 96.75 150 ALA A N 1
ATOM 1146 C CA . ALA A 1 150 ? -6.580 -6.030 20.313 1.00 96.75 150 ALA A CA 1
ATOM 1147 C C . ALA A 1 150 ? -7.822 -5.915 19.428 1.00 96.75 150 ALA A C 1
ATOM 1149 O O . ALA A 1 150 ? -7.770 -5.445 18.287 1.00 96.75 150 ALA A O 1
ATOM 1150 N N . ASP A 1 151 ? -8.944 -6.354 19.980 1.00 97.81 151 ASP A N 1
ATOM 1151 C CA . ASP A 1 151 ? -10.222 -6.385 19.285 1.00 97.81 151 ASP A CA 1
ATOM 1152 C C . ASP A 1 151 ? -10.899 -5.012 19.339 1.00 97.81 151 ASP A C 1
ATOM 1154 O O . ASP A 1 151 ? -10.786 -4.279 20.325 1.00 97.81 151 ASP A O 1
ATOM 1158 N N . ILE A 1 152 ? -11.651 -4.683 18.289 1.00 97.94 152 ILE A N 1
ATOM 1159 C CA . ILE A 1 152 ? -12.542 -3.518 18.259 1.00 97.94 152 ILE A CA 1
ATOM 1160 C C . ILE A 1 152 ? -13.967 -3.995 18.014 1.00 97.94 152 ILE A C 1
ATOM 1162 O O . ILE A 1 152 ? -14.211 -4.831 17.144 1.00 97.94 152 ILE A O 1
ATOM 1166 N N . GLY A 1 153 ? -14.920 -3.423 18.750 1.00 97.56 153 GLY A N 1
ATOM 1167 C CA . GLY A 1 153 ? -16.345 -3.663 18.554 1.00 97.56 153 GLY A CA 1
ATOM 1168 C C . GLY A 1 153 ? -17.133 -2.398 18.235 1.00 97.56 153 GLY A C 1
ATOM 1169 O O . GLY A 1 153 ? -16.794 -1.310 18.696 1.00 97.56 153 GLY A O 1
ATOM 1170 N N . VAL A 1 154 ? -18.220 -2.563 17.480 1.00 96.50 154 VAL A N 1
ATOM 1171 C CA . VAL A 1 154 ? -19.215 -1.517 17.200 1.00 96.50 154 VAL A CA 1
ATOM 1172 C C . VAL A 1 154 ? -20.612 -2.136 17.264 1.00 96.50 154 VAL A C 1
ATOM 1174 O O . VAL A 1 154 ? -20.922 -3.036 16.484 1.00 96.50 154 VAL A O 1
ATOM 1177 N N . GLY A 1 155 ? -21.484 -1.679 18.165 1.00 92.62 155 GLY A N 1
ATOM 1178 C CA . GLY A 1 155 ? -22.828 -2.251 18.325 1.00 92.62 155 GLY A CA 1
ATOM 1179 C C . GLY A 1 155 ? -22.765 -3.741 18.670 1.00 92.62 155 GLY A C 1
ATOM 1180 O O . GLY A 1 155 ? -22.268 -4.091 19.721 1.00 92.62 155 GLY A O 1
ATOM 1181 N N . GLN A 1 156 ? -23.208 -4.662 17.815 1.00 91.12 156 GLN A N 1
ATOM 1182 C CA . GLN A 1 156 ? -23.001 -6.113 18.037 1.00 91.12 156 GLN A CA 1
ATOM 1183 C C . GLN A 1 156 ? -21.839 -6.695 17.215 1.00 91.12 156 GLN A C 1
ATOM 1185 O O . GLN A 1 156 ? -21.476 -7.855 17.385 1.00 91.12 156 GLN A O 1
ATOM 1190 N N . ALA A 1 157 ? -21.220 -5.889 16.350 1.00 94.69 157 ALA A N 1
ATOM 1191 C CA . ALA A 1 157 ? -20.071 -6.305 15.563 1.00 94.69 157 ALA A CA 1
ATOM 1192 C C . ALA A 1 157 ? -18.792 -6.328 16.410 1.00 94.69 157 ALA A C 1
ATOM 1194 O O . ALA A 1 157 ? -18.614 -5.519 17.328 1.00 94.69 157 ALA A O 1
ATOM 1195 N N . SER A 1 158 ? -17.882 -7.234 16.059 1.00 96.12 158 SER A N 1
ATOM 1196 C CA . SER A 1 158 ? -16.523 -7.304 16.590 1.00 96.12 158 SER A CA 1
ATOM 1197 C C . SER A 1 158 ? -15.559 -7.692 15.474 1.00 96.12 158 SER A C 1
ATOM 1199 O O . SER A 1 158 ? -15.916 -8.482 14.597 1.00 96.12 158 SER A O 1
ATOM 1201 N N . MET A 1 159 ? -14.350 -7.142 15.504 1.00 96.62 159 MET A N 1
ATOM 1202 C CA . MET A 1 159 ? -13.245 -7.520 14.633 1.00 96.62 159 MET A CA 1
ATOM 1203 C C . MET A 1 159 ? -12.039 -7.878 15.499 1.00 96.62 159 MET A C 1
ATOM 1205 O O . MET A 1 159 ? -11.526 -7.041 16.245 1.00 96.62 159 MET A O 1
ATOM 1209 N N . VAL A 1 160 ? -11.611 -9.137 15.392 1.00 97.12 160 VAL A N 1
ATOM 1210 C CA . VAL A 1 160 ? -10.501 -9.686 16.176 1.00 97.12 160 VAL A CA 1
ATOM 1211 C C . VAL A 1 160 ? -9.173 -9.124 15.682 1.00 97.12 160 VAL A C 1
ATOM 1213 O O . VAL A 1 160 ? -8.929 -9.102 14.475 1.00 97.12 160 VAL A O 1
ATOM 1216 N N . GLY A 1 161 ? -8.316 -8.687 16.607 1.00 95.88 161 GLY A N 1
ATOM 1217 C CA . GLY A 1 161 ? -6.981 -8.168 16.299 1.00 95.88 161 GLY A CA 1
ATOM 1218 C C . GLY A 1 161 ? -6.980 -6.964 15.352 1.00 95.88 161 GLY A C 1
ATOM 1219 O O . GLY A 1 161 ? -6.041 -6.799 14.576 1.00 95.88 161 GLY A O 1
ATOM 1220 N N . ALA A 1 162 ? -8.042 -6.157 15.387 1.00 96.19 162 ALA A N 1
ATOM 1221 C CA . ALA A 1 162 ? -8.247 -5.017 14.498 1.00 96.19 162 ALA A CA 1
ATOM 1222 C C . ALA A 1 162 ? -7.298 -3.839 14.767 1.00 96.19 162 ALA A C 1
ATOM 1224 O O . ALA A 1 162 ? -7.111 -2.999 13.888 1.00 96.19 162 ALA A O 1
ATOM 1225 N N . LEU A 1 163 ? -6.740 -3.757 15.977 1.00 97.75 163 LEU A N 1
ATOM 1226 C CA . LEU A 1 163 ? -5.855 -2.680 16.405 1.00 97.75 163 LEU A CA 1
ATOM 1227 C C . LEU A 1 163 ? -4.600 -3.244 17.063 1.00 97.75 163 LEU A C 1
ATOM 1229 O O . LEU A 1 163 ? -4.688 -4.095 17.944 1.00 97.75 163 LEU A O 1
ATOM 1233 N N . VAL A 1 164 ? -3.438 -2.734 16.679 1.00 98.06 164 VAL A N 1
ATOM 1234 C CA . VAL A 1 164 ? -2.154 -3.057 17.301 1.00 98.06 164 VAL A CA 1
ATOM 1235 C C . VAL A 1 164 ? -1.733 -1.909 18.209 1.00 98.06 164 VAL A C 1
ATOM 1237 O O . VAL A 1 164 ? -1.476 -0.800 17.744 1.00 98.06 164 VAL A O 1
ATOM 1240 N N . VAL A 1 165 ? -1.665 -2.162 19.513 1.00 97.94 165 VAL A N 1
ATOM 1241 C CA . VAL A 1 165 ? -1.141 -1.200 20.488 1.00 97.94 165 VAL A CA 1
ATOM 1242 C C . VAL A 1 165 ? 0.357 -1.434 20.643 1.00 97.94 165 VAL A C 1
ATOM 1244 O O . VAL A 1 165 ? 0.776 -2.541 20.981 1.00 97.94 165 VAL A O 1
ATOM 1247 N N . TYR A 1 166 ? 1.165 -0.402 20.410 1.00 97.38 166 TYR A N 1
ATOM 1248 C CA . TYR A 1 166 ? 2.624 -0.537 20.338 1.00 97.38 166 TYR A CA 1
ATOM 1249 C C . TYR A 1 166 ? 3.368 0.567 21.105 1.00 97.38 166 TYR A C 1
ATOM 1251 O O . TYR A 1 166 ? 2.772 1.554 21.550 1.00 97.38 166 TYR A O 1
ATOM 1259 N N . ASN A 1 167 ? 4.673 0.384 21.305 1.00 94.81 167 ASN A N 1
ATOM 1260 C CA . ASN A 1 167 ? 5.565 1.347 21.953 1.00 94.81 167 ASN A CA 1
ATOM 1261 C C . ASN A 1 167 ? 6.345 2.181 20.942 1.00 94.81 167 ASN A C 1
ATOM 1263 O O . ASN A 1 167 ? 6.419 3.400 21.093 1.00 94.81 167 ASN A O 1
ATOM 1267 N N . ALA A 1 168 ? 6.969 1.526 19.967 1.00 94.25 168 ALA A N 1
ATOM 1268 C CA . ALA A 1 168 ? 7.884 2.154 19.026 1.00 94.25 168 ALA A CA 1
ATOM 1269 C C . ALA A 1 168 ? 7.810 1.482 17.655 1.00 94.25 168 ALA A C 1
ATOM 1271 O O . ALA A 1 168 ? 7.407 0.332 17.529 1.00 94.25 168 ALA A O 1
ATOM 1272 N N . VAL A 1 169 ? 8.217 2.218 16.629 1.00 96.94 169 VAL A N 1
ATOM 1273 C CA . VAL A 1 169 ? 8.570 1.618 15.346 1.00 96.94 169 VAL A CA 1
ATOM 1274 C C . VAL A 1 169 ? 10.074 1.364 15.414 1.00 96.94 169 VAL A C 1
ATOM 1276 O O . VAL A 1 169 ? 10.851 2.311 15.443 1.00 96.94 169 VAL A O 1
ATOM 1279 N N . ASP A 1 170 ? 10.481 0.105 15.517 1.00 96.19 170 ASP A N 1
ATOM 1280 C CA . ASP A 1 170 ? 11.888 -0.290 15.638 1.00 96.19 170 ASP A CA 1
ATOM 1281 C C . ASP A 1 170 ? 12.506 -0.592 14.258 1.00 96.19 170 ASP A C 1
ATOM 1283 O O . ASP A 1 170 ? 13.700 -0.383 14.038 1.00 96.19 170 ASP A O 1
ATOM 1287 N N . SER A 1 171 ? 11.695 -1.027 13.286 1.00 96.88 171 SER A N 1
ATOM 1288 C CA . SER A 1 171 ? 12.124 -1.196 11.892 1.00 96.88 171 SER A CA 1
ATOM 1289 C C . SER A 1 171 ? 10.982 -1.029 10.886 1.00 96.88 171 SER A C 1
ATOM 1291 O O . SER A 1 171 ? 9.806 -0.951 11.253 1.00 96.88 171 SER A O 1
ATOM 1293 N N . LEU A 1 172 ? 11.344 -0.958 9.601 1.00 98.25 172 LEU A N 1
ATOM 1294 C CA . LEU A 1 172 ? 10.407 -1.009 8.481 1.00 98.25 172 LEU A CA 1
ATOM 1295 C C . LEU A 1 172 ? 10.671 -2.255 7.629 1.00 98.25 172 LEU A C 1
ATOM 1297 O O . LEU A 1 172 ? 11.804 -2.497 7.208 1.00 98.25 172 LEU A O 1
ATOM 1301 N N . ALA A 1 173 ? 9.616 -2.986 7.286 1.00 98.19 173 ALA A N 1
ATOM 1302 C CA . ALA A 1 173 ? 9.640 -3.986 6.225 1.00 98.19 173 ALA A CA 1
ATOM 1303 C C . ALA A 1 173 ? 9.087 -3.380 4.929 1.00 98.19 173 ALA A C 1
ATOM 1305 O O . ALA A 1 173 ? 7.966 -2.873 4.903 1.00 98.19 173 ALA A O 1
ATOM 1306 N N . VAL A 1 174 ? 9.869 -3.426 3.848 1.00 98.56 174 VAL A N 1
ATOM 1307 C CA . VAL A 1 174 ? 9.404 -3.010 2.517 1.00 98.56 174 VAL A CA 1
ATOM 1308 C C . VAL A 1 174 ? 8.580 -4.139 1.905 1.00 98.56 174 VAL A C 1
ATOM 1310 O O . VAL A 1 174 ? 9.060 -5.263 1.771 1.00 98.56 174 VAL A O 1
ATOM 1313 N N . GLU A 1 175 ? 7.348 -3.832 1.510 1.00 97.56 175 GLU A N 1
ATOM 1314 C CA . GLU A 1 175 ? 6.429 -4.755 0.858 1.00 97.56 175 GLU A CA 1
ATOM 1315 C C . GLU A 1 175 ? 6.076 -4.280 -0.561 1.00 97.56 175 GLU A C 1
ATOM 1317 O O . GLU A 1 175 ? 5.577 -3.165 -0.722 1.00 97.56 175 GLU A O 1
ATOM 1322 N N . PRO A 1 176 ? 6.276 -5.118 -1.593 1.00 97.69 176 PRO A N 1
ATOM 1323 C CA . PRO A 1 176 ? 6.920 -6.430 -1.522 1.00 97.69 176 PRO A CA 1
ATOM 1324 C C . PRO A 1 176 ? 8.434 -6.310 -1.260 1.00 97.69 176 PRO A C 1
ATOM 1326 O O . PRO A 1 176 ? 9.077 -5.357 -1.695 1.00 97.69 176 PRO A O 1
ATOM 1329 N N . ALA A 1 177 ? 9.019 -7.320 -0.607 1.00 98.19 177 ALA A N 1
ATOM 1330 C CA . ALA A 1 177 ? 10.465 -7.365 -0.357 1.00 98.19 177 ALA A CA 1
ATOM 1331 C C . ALA A 1 177 ? 11.287 -7.501 -1.652 1.00 98.19 177 ALA A C 1
ATOM 1333 O O . ALA A 1 177 ? 12.443 -7.086 -1.703 1.00 98.19 177 ALA A O 1
ATOM 1334 N N . TYR A 1 178 ? 10.681 -8.069 -2.698 1.00 98.62 178 TYR A N 1
ATOM 1335 C CA . TYR A 1 178 ? 11.232 -8.170 -4.044 1.00 98.62 178 TYR A CA 1
ATOM 1336 C C . TYR A 1 178 ? 10.159 -7.809 -5.075 1.00 98.62 178 TYR A C 1
ATOM 1338 O O . TYR A 1 178 ? 9.052 -8.352 -5.032 1.00 98.62 178 TYR A O 1
ATOM 1346 N N . ALA A 1 179 ? 10.487 -6.936 -6.025 1.00 98.12 179 ALA A N 1
ATOM 1347 C CA . ALA A 1 179 ? 9.608 -6.577 -7.133 1.00 98.12 179 ALA A CA 1
ATOM 1348 C C . ALA A 1 179 ? 10.346 -6.537 -8.471 1.00 98.12 179 ALA A C 1
ATOM 1350 O O . ALA A 1 179 ? 11.570 -6.416 -8.546 1.00 98.12 179 ALA A O 1
ATOM 1351 N N . ILE A 1 180 ? 9.556 -6.577 -9.543 1.00 98.25 180 ILE A N 1
ATOM 1352 C CA . ILE A 1 180 ? 10.024 -6.359 -10.906 1.00 98.25 180 ILE A CA 1
ATOM 1353 C C . ILE A 1 180 ? 9.269 -5.169 -11.493 1.00 98.25 180 ILE A C 1
ATOM 1355 O O . ILE A 1 180 ? 8.042 -5.204 -11.565 1.00 98.25 180 ILE A O 1
ATOM 1359 N N . ALA A 1 181 ? 10.007 -4.172 -11.976 1.00 98.44 181 ALA A N 1
ATOM 1360 C CA . ALA A 1 181 ? 9.499 -3.155 -12.893 1.00 98.44 181 ALA A CA 1
ATOM 1361 C C . ALA A 1 181 ? 9.962 -3.476 -14.318 1.00 98.44 181 ALA A C 1
ATOM 1363 O O . ALA A 1 181 ? 10.957 -4.183 -14.523 1.00 98.44 181 ALA A O 1
ATOM 1364 N N . ARG A 1 182 ? 9.249 -2.974 -15.328 1.00 98.44 182 ARG A N 1
ATOM 1365 C CA . ARG A 1 182 ? 9.641 -3.177 -16.731 1.00 98.44 182 ARG A CA 1
ATOM 1366 C C . ARG A 1 182 ? 9.657 -1.875 -17.495 1.00 98.44 182 ARG A C 1
ATOM 1368 O O . ARG A 1 182 ? 8.675 -1.137 -17.468 1.00 98.44 182 ARG A O 1
ATOM 1375 N N . VAL A 1 183 ? 10.747 -1.645 -18.221 1.00 98.62 183 VAL A N 1
ATOM 1376 C CA . VAL A 1 183 ? 10.806 -0.565 -19.210 1.00 98.62 183 VAL A CA 1
ATOM 1377 C C . VAL A 1 183 ? 9.687 -0.743 -20.236 1.00 98.62 183 VAL A C 1
ATOM 1379 O O . VAL A 1 183 ? 9.161 -1.842 -20.418 1.00 98.62 183 VAL A O 1
ATOM 1382 N N . GLY A 1 184 ? 9.315 0.326 -20.921 1.00 97.44 184 GLY A N 1
ATOM 1383 C CA . GLY A 1 184 ? 8.243 0.294 -21.908 1.00 97.44 184 GLY A CA 1
ATOM 1384 C C . GLY A 1 184 ? 8.171 1.590 -22.696 1.00 97.44 184 GLY A C 1
ATOM 1385 O O . GLY A 1 184 ? 9.068 2.429 -22.599 1.00 97.44 184 GLY A O 1
ATOM 1386 N N . ASP A 1 185 ? 7.106 1.736 -23.474 1.00 96.44 185 ASP A N 1
ATOM 1387 C CA . ASP A 1 185 ? 6.846 2.902 -24.316 1.00 96.44 185 ASP A CA 1
ATOM 1388 C C . ASP A 1 185 ? 7.994 3.175 -25.308 1.00 96.44 185 ASP A C 1
ATOM 1390 O O . ASP A 1 185 ? 8.489 2.243 -25.949 1.00 96.44 185 ASP A O 1
ATOM 1394 N N . ASN A 1 186 ? 8.384 4.442 -25.490 1.00 97.31 186 ASN A N 1
ATOM 1395 C CA . ASN A 1 186 ? 9.437 4.881 -26.415 1.00 97.31 186 ASN A CA 1
ATOM 1396 C C . ASN A 1 186 ? 9.218 4.428 -27.874 1.00 97.31 186 ASN A C 1
ATOM 1398 O O . ASN A 1 186 ? 10.109 3.897 -28.535 1.00 97.31 186 ASN A O 1
ATOM 1402 N N . GLY A 1 187 ? 7.978 4.568 -28.356 1.00 95.44 187 GLY A N 1
ATOM 1403 C CA . GLY A 1 187 ? 7.554 4.105 -29.685 1.00 95.44 187 GLY A CA 1
ATOM 1404 C C . GLY A 1 187 ? 7.280 2.598 -29.781 1.00 95.44 187 GLY A C 1
ATOM 1405 O O . GLY A 1 187 ? 6.845 2.124 -30.829 1.00 95.44 187 GLY A O 1
ATOM 1406 N N . GLY A 1 188 ? 7.504 1.840 -28.703 1.00 91.62 188 GLY A N 1
ATOM 1407 C CA . GLY A 1 188 ? 7.155 0.426 -28.599 1.00 91.62 188 GLY A CA 1
ATOM 1408 C C . GLY A 1 188 ? 5.672 0.177 -28.298 1.00 91.62 188 GLY A C 1
ATOM 1409 O O . GLY A 1 188 ? 4.942 1.055 -27.852 1.00 91.62 188 GLY A O 1
ATOM 1410 N N . ALA A 1 189 ? 5.227 -1.064 -28.516 1.00 92.12 189 ALA A N 1
ATOM 1411 C CA . ALA A 1 189 ? 3.827 -1.478 -28.345 1.00 92.12 189 ALA A CA 1
ATOM 1412 C C . ALA A 1 189 ? 3.446 -1.895 -26.908 1.00 92.12 189 ALA A C 1
ATOM 1414 O O . ALA A 1 189 ? 2.297 -2.248 -26.653 1.00 92.12 189 ALA A O 1
ATOM 1415 N N . THR A 1 190 ? 4.405 -1.918 -25.981 1.00 94.50 190 THR A N 1
ATOM 1416 C CA . THR A 1 190 ? 4.206 -2.369 -24.596 1.00 94.50 190 THR A CA 1
ATOM 1417 C C . THR A 1 190 ? 4.414 -1.203 -23.633 1.00 94.50 190 THR A C 1
ATOM 1419 O O . THR A 1 190 ? 5.497 -0.610 -23.684 1.00 94.50 190 THR A O 1
ATOM 1422 N N . PRO A 1 191 ? 3.454 -0.901 -22.743 1.00 95.25 191 PRO A N 1
ATOM 1423 C CA . PRO A 1 191 ? 3.615 0.168 -21.767 1.00 95.25 191 PRO A CA 1
ATOM 1424 C C . PRO A 1 191 ? 4.669 -0.187 -20.718 1.00 95.25 191 PRO A C 1
ATOM 1426 O O . PRO A 1 191 ? 5.008 -1.362 -20.526 1.00 95.25 191 PRO A O 1
ATOM 1429 N N . LYS A 1 192 ? 5.165 0.833 -20.018 1.00 97.25 192 LYS A N 1
ATOM 1430 C CA . LYS A 1 192 ? 5.934 0.657 -18.778 1.00 97.25 192 LYS A CA 1
ATOM 1431 C C . LYS A 1 192 ? 5.143 -0.153 -17.753 1.00 97.25 192 LYS A C 1
ATOM 1433 O O . LYS A 1 192 ? 3.916 -0.113 -17.745 1.00 97.25 192 LYS A O 1
ATOM 1438 N N . VAL A 1 193 ? 5.839 -0.870 -16.876 1.00 97.31 193 VAL A N 1
ATOM 1439 C CA . VAL A 1 193 ? 5.227 -1.561 -15.732 1.00 97.31 193 VAL A CA 1
ATOM 1440 C C . VAL A 1 193 ? 5.862 -1.040 -14.457 1.00 97.31 193 VAL A C 1
ATOM 1442 O O . VAL A 1 193 ? 7.024 -1.352 -14.181 1.00 97.31 193 VAL A O 1
ATOM 1445 N N . ASP A 1 194 ? 5.089 -0.269 -13.700 1.00 98.12 194 ASP A N 1
ATOM 1446 C CA . ASP A 1 194 ? 5.516 0.296 -12.423 1.00 98.12 194 ASP A CA 1
ATOM 1447 C C . ASP A 1 194 ? 5.691 -0.798 -11.362 1.00 98.12 194 ASP A C 1
ATOM 1449 O O . ASP A 1 194 ? 5.006 -1.825 -11.385 1.00 98.12 194 ASP A O 1
ATOM 1453 N N . ALA A 1 195 ? 6.563 -0.549 -10.387 1.00 98.19 195 ALA A N 1
ATOM 1454 C CA . ALA A 1 195 ? 6.598 -1.311 -9.141 1.00 98.19 195 ALA A CA 1
ATOM 1455 C C . ALA A 1 195 ? 6.071 -0.432 -8.002 1.00 98.19 195 ALA A C 1
ATOM 1457 O O . ALA A 1 195 ? 6.453 0.727 -7.889 1.00 98.19 195 ALA A O 1
ATOM 1458 N N . VAL A 1 196 ? 5.189 -0.980 -7.166 1.00 97.88 196 VAL A N 1
ATOM 1459 C CA . VAL A 1 196 ? 4.557 -0.251 -6.058 1.00 97.88 196 VAL A CA 1
ATOM 1460 C C . VAL A 1 196 ? 5.020 -0.860 -4.747 1.00 97.88 196 VAL A C 1
ATOM 1462 O O . VAL A 1 196 ? 4.918 -2.075 -4.570 1.00 97.88 196 VAL A O 1
ATOM 1465 N N . PHE A 1 197 ? 5.498 -0.014 -3.841 1.00 98.12 197 PHE A N 1
ATOM 1466 C CA . PHE A 1 197 ? 6.005 -0.406 -2.534 1.00 98.12 197 PHE A CA 1
ATOM 1467 C C . PHE A 1 197 ? 5.232 0.281 -1.414 1.00 98.12 197 PHE A C 1
ATOM 1469 O O . PHE A 1 197 ? 4.774 1.414 -1.547 1.00 98.12 197 PHE A O 1
ATOM 1476 N N . ARG A 1 198 ? 5.114 -0.407 -0.281 1.00 97.00 198 ARG A N 1
ATOM 1477 C CA . ARG A 1 198 ? 4.666 0.157 0.994 1.00 97.00 198 ARG A CA 1
ATOM 1478 C C . ARG A 1 198 ? 5.585 -0.298 2.114 1.00 97.00 198 ARG A C 1
ATOM 1480 O O . ARG A 1 198 ? 6.278 -1.299 1.972 1.00 97.00 198 ARG A O 1
ATOM 1487 N N . ALA A 1 199 ? 5.606 0.436 3.220 1.00 97.94 199 ALA A N 1
ATOM 1488 C CA . ALA A 1 199 ? 6.428 0.089 4.371 1.00 97.94 199 ALA A CA 1
ATOM 1489 C C . ALA A 1 199 ? 5.537 -0.318 5.539 1.00 97.94 199 ALA A C 1
ATOM 1491 O O . ALA A 1 199 ? 4.650 0.438 5.935 1.00 97.94 199 ALA A O 1
ATOM 1492 N N . VAL A 1 200 ? 5.778 -1.511 6.072 1.00 98.00 200 VAL A N 1
ATOM 1493 C CA . VAL A 1 200 ? 5.135 -2.023 7.280 1.00 98.00 200 VAL A CA 1
ATOM 1494 C C . VAL A 1 200 ? 6.019 -1.710 8.477 1.00 98.00 200 VAL A C 1
ATOM 1496 O O . VAL A 1 200 ? 7.201 -2.050 8.473 1.00 98.00 200 VAL A O 1
ATOM 1499 N N . GLY A 1 201 ? 5.458 -1.060 9.493 1.00 97.81 201 GLY A N 1
ATOM 1500 C CA . GLY A 1 201 ? 6.160 -0.818 10.751 1.00 97.81 201 GLY A CA 1
ATOM 1501 C C . GLY A 1 201 ? 6.246 -2.088 11.591 1.00 97.81 201 GLY A C 1
ATOM 1502 O O . GLY A 1 201 ? 5.310 -2.891 11.596 1.00 97.81 201 GLY A O 1
ATOM 1503 N N . ILE A 1 202 ? 7.353 -2.260 12.310 1.00 97.88 202 ILE A N 1
ATOM 1504 C CA . ILE A 1 202 ? 7.558 -3.371 13.246 1.00 97.88 202 ILE A CA 1
ATOM 1505 C C . ILE A 1 202 ? 8.012 -2.803 14.593 1.00 97.88 202 ILE A C 1
ATOM 1507 O O . ILE A 1 202 ? 8.959 -2.021 14.628 1.00 97.88 202 ILE A O 1
ATOM 1511 N N . ASP A 1 203 ? 7.351 -3.198 15.682 1.00 97.56 203 ASP A N 1
ATOM 1512 C CA . ASP A 1 203 ? 7.843 -3.048 17.064 1.00 97.56 203 ASP A CA 1
ATOM 1513 C C . ASP A 1 203 ? 8.472 -4.381 17.479 1.00 97.56 203 ASP A C 1
ATOM 1515 O O . ASP A 1 203 ? 7.806 -5.408 17.344 1.00 97.56 203 ASP A O 1
ATOM 1519 N N . PHE A 1 204 ? 9.701 -4.384 17.998 1.00 96.81 204 PHE A N 1
ATOM 1520 C CA . PHE A 1 204 ? 10.394 -5.598 18.467 1.00 96.81 204 PHE A CA 1
ATOM 1521 C C . PHE A 1 204 ? 9.925 -6.063 19.852 1.00 96.81 204 PHE A C 1
ATOM 1523 O O . PHE A 1 204 ? 10.693 -6.597 20.648 1.00 96.81 204 PHE A O 1
ATOM 1530 N N . GLY A 1 205 ? 8.683 -5.740 20.204 1.00 94.50 205 GLY A N 1
ATOM 1531 C CA . GLY A 1 205 ? 8.060 -6.161 21.445 1.00 94.50 205 GLY A CA 1
ATOM 1532 C C . GLY A 1 205 ? 8.801 -5.721 22.718 1.00 94.50 205 GLY A C 1
ATOM 1533 O O . GLY A 1 205 ? 9.590 -4.764 22.733 1.00 94.50 205 GLY A O 1
ATOM 1534 N N . PRO A 1 206 ? 8.465 -6.349 23.857 1.00 93.00 206 PRO A N 1
ATOM 1535 C CA . PRO A 1 206 ? 9.187 -6.184 25.113 1.00 93.00 206 PRO A CA 1
ATOM 1536 C C . PRO A 1 206 ? 10.653 -6.637 25.099 1.00 93.00 206 PRO A C 1
ATOM 1538 O O . PRO A 1 206 ? 11.434 -6.057 25.856 1.00 93.00 206 PRO A O 1
ATOM 1541 N N . ASP A 1 207 ? 11.027 -7.651 24.310 1.00 93.75 207 ASP A N 1
ATOM 1542 C CA . ASP A 1 207 ? 12.392 -8.199 24.323 1.00 93.75 207 ASP A CA 1
ATOM 1543 C C . ASP A 1 207 ? 13.407 -7.385 23.498 1.00 93.75 207 ASP A C 1
ATOM 1545 O O . ASP A 1 207 ? 14.620 -7.540 23.674 1.00 93.75 207 ASP A O 1
ATOM 1549 N N . LYS A 1 208 ? 12.912 -6.473 22.648 1.00 94.69 208 LYS A N 1
ATOM 1550 C CA . LYS A 1 208 ? 13.705 -5.571 21.801 1.00 94.69 208 LYS A CA 1
ATOM 1551 C C . LYS A 1 208 ? 14.638 -6.278 20.829 1.00 94.69 208 LYS A C 1
ATOM 1553 O O . LYS A 1 208 ? 15.622 -5.691 20.374 1.00 94.69 208 LYS A O 1
ATOM 1558 N N . THR A 1 209 ? 14.301 -7.509 20.469 1.00 96.19 209 THR A N 1
ATOM 1559 C CA . THR A 1 209 ? 15.070 -8.346 19.561 1.00 96.19 209 THR A CA 1
ATOM 1560 C C . THR A 1 209 ? 14.268 -8.605 18.295 1.00 96.19 209 THR A C 1
ATOM 1562 O O . THR A 1 209 ? 13.170 -9.127 18.340 1.00 96.19 209 THR A O 1
ATOM 1565 N N . ALA A 1 210 ? 14.836 -8.273 17.137 1.00 95.81 210 ALA A N 1
ATOM 1566 C CA . ALA A 1 210 ? 14.163 -8.496 15.862 1.00 95.81 210 ALA A CA 1
ATOM 1567 C C . ALA A 1 210 ? 13.960 -9.992 15.561 1.00 95.81 210 ALA A C 1
ATOM 1569 O O . ALA A 1 210 ? 14.890 -10.793 15.702 1.00 95.81 210 ALA A O 1
ATOM 1570 N N . GLY A 1 211 ? 12.794 -10.341 15.016 1.00 94.56 211 GLY A N 1
ATOM 1571 C CA . GLY A 1 211 ? 12.487 -11.678 14.508 1.00 94.56 211 GLY A CA 1
ATOM 1572 C C . GLY A 1 211 ? 12.031 -12.668 15.579 1.00 94.56 211 GLY A C 1
ATOM 1573 O O . GLY A 1 211 ? 12.128 -13.880 15.362 1.00 94.56 211 GLY A O 1
ATOM 1574 N N . THR A 1 212 ? 11.563 -12.178 16.724 1.00 95.81 212 THR A N 1
ATOM 1575 C CA . THR A 1 212 ? 11.038 -12.987 17.828 1.00 95.81 212 THR A CA 1
ATOM 1576 C C . THR A 1 212 ? 9.507 -13.047 17.790 1.00 95.81 212 THR A C 1
ATOM 1578 O O . THR A 1 212 ? 8.844 -12.478 16.922 1.00 95.81 212 THR A O 1
ATOM 1581 N N . ASN A 1 213 ? 8.911 -13.832 18.691 1.00 94.31 213 ASN A N 1
ATOM 1582 C CA . ASN A 1 213 ? 7.464 -14.078 18.686 1.00 94.31 213 ASN A CA 1
ATOM 1583 C C . ASN A 1 213 ? 6.639 -12.904 19.239 1.00 94.31 213 ASN A C 1
ATOM 1585 O O . ASN A 1 213 ? 5.415 -12.914 19.091 1.00 94.31 213 ASN A O 1
ATOM 1589 N N . ASP A 1 214 ? 7.269 -11.945 19.916 1.00 93.94 214 ASP A N 1
ATOM 1590 C CA . ASP A 1 214 ? 6.637 -10.734 20.439 1.00 93.94 214 ASP A CA 1
ATOM 1591 C C . ASP A 1 214 ? 6.744 -9.530 19.492 1.00 93.94 214 ASP A C 1
ATOM 1593 O O . ASP A 1 214 ? 6.177 -8.479 19.805 1.00 93.94 214 ASP A O 1
ATOM 1597 N N . ASP A 1 215 ? 7.359 -9.702 18.316 1.00 96.62 215 ASP A N 1
ATOM 1598 C CA . ASP A 1 215 ? 7.332 -8.715 17.239 1.00 96.62 215 ASP A CA 1
ATOM 1599 C C . ASP A 1 215 ? 5.889 -8.381 16.833 1.00 96.62 215 ASP A C 1
ATOM 1601 O O . ASP A 1 215 ? 5.061 -9.246 16.516 1.00 96.62 215 ASP A O 1
ATOM 1605 N N . LEU A 1 216 ? 5.587 -7.087 16.775 1.00 97.44 216 LEU A N 1
ATOM 1606 C CA . LEU A 1 216 ? 4.284 -6.579 16.367 1.00 97.44 216 LEU A CA 1
ATOM 1607 C C . LEU A 1 216 ? 4.383 -5.924 14.994 1.00 97.44 216 LEU A C 1
ATOM 1609 O O . LEU A 1 216 ? 4.978 -4.861 14.839 1.00 97.44 216 LEU A O 1
ATOM 1613 N N . GLN A 1 217 ? 3.716 -6.515 14.002 1.00 96.62 217 GLN A N 1
ATOM 1614 C CA . GLN A 1 217 ? 3.476 -5.849 12.723 1.00 96.62 217 GLN A CA 1
ATOM 1615 C C . GLN A 1 217 ? 2.399 -4.778 12.886 1.00 96.62 217 GLN A C 1
ATOM 1617 O O . GLN A 1 217 ? 1.252 -5.089 13.211 1.00 96.62 217 GLN A O 1
ATOM 1622 N N . LEU A 1 218 ? 2.762 -3.529 12.619 1.00 96.62 218 LEU A N 1
ATOM 1623 C CA . LEU A 1 218 ? 1.915 -2.351 12.812 1.00 96.62 218 LEU A CA 1
ATOM 1624 C C . LEU A 1 218 ? 1.032 -2.061 11.586 1.00 96.62 218 LEU A C 1
ATOM 1626 O O . LEU A 1 218 ? 0.147 -1.212 11.630 1.00 96.62 218 LEU A O 1
ATOM 1630 N N . GLY A 1 219 ? 1.232 -2.781 10.482 1.00 94.56 219 GLY A N 1
ATOM 1631 C CA . GLY A 1 219 ? 0.636 -2.441 9.191 1.00 94.56 219 GLY A CA 1
ATOM 1632 C C . GLY A 1 219 ? 1.376 -1.285 8.517 1.00 94.56 219 GLY A C 1
ATOM 1633 O O . GLY A 1 219 ? 2.501 -0.955 8.895 1.00 94.56 219 GLY A O 1
ATOM 1634 N N . PHE A 1 220 ? 0.770 -0.709 7.478 1.00 94.44 220 PHE A N 1
ATOM 1635 C CA . PHE A 1 220 ? 1.423 0.322 6.670 1.00 94.44 220 PHE A CA 1
ATOM 1636 C C . PHE A 1 220 ? 1.584 1.631 7.436 1.00 94.44 220 PHE A C 1
ATOM 1638 O O . PHE A 1 220 ? 0.654 2.062 8.114 1.00 94.44 220 PHE A O 1
ATOM 1645 N N . MET A 1 221 ? 2.763 2.233 7.304 1.00 94.81 221 MET A N 1
ATOM 1646 C CA . MET A 1 221 ? 3.114 3.501 7.934 1.00 94.81 221 MET A CA 1
ATOM 1647 C C . MET A 1 221 ? 2.960 4.659 6.952 1.00 94.81 221 MET A C 1
ATOM 1649 O O . MET A 1 221 ? 3.402 4.564 5.803 1.00 94.81 221 MET A O 1
ATOM 1653 N N . ASP A 1 222 ? 2.418 5.770 7.439 1.00 90.81 222 ASP A N 1
ATOM 1654 C CA . ASP A 1 222 ? 2.336 7.024 6.692 1.00 90.81 222 ASP A CA 1
ATOM 1655 C C . ASP A 1 222 ? 3.610 7.860 6.850 1.00 90.81 222 ASP A C 1
ATOM 1657 O O . ASP A 1 222 ? 4.424 7.638 7.748 1.00 90.81 222 ASP A O 1
ATOM 1661 N N . GLY A 1 223 ? 3.798 8.842 5.962 1.00 92.75 223 GLY A N 1
ATOM 1662 C CA . GLY A 1 223 ? 4.947 9.756 6.018 1.00 92.75 223 GLY A CA 1
ATOM 1663 C C . GLY A 1 223 ? 6.294 9.101 5.693 1.00 92.75 223 GLY A C 1
ATOM 1664 O O . GLY A 1 223 ? 7.345 9.645 6.034 1.00 92.75 223 GLY A O 1
ATOM 1665 N N . VAL A 1 224 ? 6.274 7.935 5.045 1.00 97.44 224 VAL A N 1
ATOM 1666 C CA . VAL A 1 224 ? 7.476 7.221 4.610 1.00 97.44 224 VAL A CA 1
ATOM 1667 C C . VAL A 1 224 ? 8.035 7.882 3.354 1.00 97.44 224 VAL A C 1
ATOM 1669 O O . VAL A 1 224 ? 7.333 8.031 2.358 1.00 97.44 224 VAL A O 1
ATOM 1672 N N . ASN A 1 225 ? 9.317 8.236 3.392 1.00 98.31 225 ASN A N 1
ATOM 1673 C CA . ASN A 1 225 ? 10.049 8.750 2.248 1.00 98.31 225 ASN A CA 1
ATOM 1674 C C . ASN A 1 225 ? 10.793 7.623 1.522 1.00 98.31 225 ASN A C 1
ATOM 1676 O O . ASN A 1 225 ? 11.561 6.874 2.134 1.00 98.31 225 ASN A O 1
ATOM 1680 N N . TRP A 1 226 ? 10.622 7.559 0.208 1.00 98.75 226 TRP A N 1
ATOM 1681 C CA . TRP A 1 226 ? 11.169 6.507 -0.641 1.00 98.75 226 TRP A CA 1
ATOM 1682 C C . TRP A 1 226 ? 12.351 6.984 -1.477 1.00 98.75 226 TRP A C 1
ATOM 1684 O O . TRP A 1 226 ? 12.410 8.122 -1.940 1.00 98.75 226 TRP A O 1
ATOM 1694 N N . SER A 1 227 ? 13.311 6.090 -1.693 1.00 98.75 227 SER A N 1
ATOM 1695 C CA . SER A 1 227 ? 14.442 6.318 -2.594 1.00 98.75 227 SER A CA 1
ATOM 1696 C C . SER A 1 227 ? 14.974 4.999 -3.150 1.00 98.75 227 SER A C 1
ATOM 1698 O O . SER A 1 227 ? 14.577 3.919 -2.706 1.00 98.75 227 SER A O 1
ATOM 1700 N N . VAL A 1 228 ? 15.874 5.085 -4.129 1.00 98.88 228 VAL A N 1
ATOM 1701 C CA . VAL A 1 228 ? 16.606 3.934 -4.665 1.00 98.88 228 VAL A CA 1
ATOM 1702 C C . VAL A 1 228 ? 18.110 4.156 -4.565 1.00 98.88 228 VAL A C 1
ATOM 1704 O O . VAL A 1 228 ? 18.595 5.281 -4.661 1.00 98.88 228 VAL A O 1
ATOM 1707 N N . ALA A 1 229 ? 18.842 3.065 -4.390 1.00 98.81 229 ALA A N 1
ATOM 1708 C CA . ALA A 1 229 ? 20.298 3.011 -4.435 1.00 98.81 229 ALA A CA 1
ATOM 1709 C C . ALA A 1 229 ? 20.740 1.808 -5.284 1.00 98.81 229 ALA A C 1
ATOM 1711 O O . ALA A 1 229 ? 19.921 0.918 -5.541 1.00 98.81 229 ALA A O 1
ATOM 1712 N N . PRO A 1 230 ? 22.012 1.726 -5.707 1.00 98.81 230 PRO A N 1
ATOM 1713 C CA . PRO A 1 230 ? 22.514 0.517 -6.344 1.00 98.81 230 PRO A CA 1
ATOM 1714 C C . PRO A 1 230 ? 22.368 -0.675 -5.391 1.00 98.81 230 PRO A C 1
ATOM 1716 O O . PRO A 1 230 ? 22.605 -0.544 -4.184 1.00 98.81 230 PRO A O 1
ATOM 1719 N N . TRP A 1 231 ? 21.941 -1.827 -5.912 1.00 98.62 231 TRP A N 1
ATOM 1720 C CA . TRP A 1 231 ? 21.866 -3.052 -5.111 1.00 98.62 231 TRP A CA 1
ATOM 1721 C C . TRP A 1 231 ? 23.258 -3.575 -4.741 1.00 98.62 231 TRP A C 1
ATOM 1723 O O . TRP A 1 231 ? 23.490 -3.990 -3.607 1.00 98.62 231 TRP A O 1
ATOM 1733 N N . ASP A 1 232 ? 24.187 -3.522 -5.694 1.00 98.69 232 ASP A N 1
ATOM 1734 C CA . ASP A 1 232 ? 25.550 -4.028 -5.576 1.00 98.69 232 ASP A CA 1
ATOM 1735 C C . ASP A 1 232 ? 26.552 -3.155 -6.360 1.00 98.69 232 ASP A C 1
ATOM 1737 O O . ASP A 1 232 ? 26.191 -2.170 -7.011 1.00 98.69 232 ASP A O 1
ATOM 1741 N N . ALA A 1 233 ? 27.834 -3.529 -6.304 1.00 98.62 233 ALA A N 1
ATOM 1742 C CA . ALA A 1 233 ? 28.915 -2.815 -6.984 1.00 98.62 233 ALA A CA 1
ATOM 1743 C C . ALA A 1 233 ? 28.810 -2.854 -8.522 1.00 98.62 233 ALA A C 1
ATOM 1745 O O . ALA A 1 233 ? 29.368 -1.989 -9.199 1.00 98.62 233 ALA A O 1
ATOM 1746 N N . ALA A 1 234 ? 28.125 -3.850 -9.099 1.00 98.50 234 ALA A N 1
ATOM 1747 C CA . ALA A 1 234 ? 27.911 -3.899 -10.542 1.00 98.50 234 ALA A CA 1
ATOM 1748 C C . ALA A 1 234 ? 26.869 -2.854 -10.957 1.00 98.50 234 ALA A C 1
ATOM 1750 O O . ALA A 1 234 ? 27.129 -2.086 -11.881 1.00 98.50 234 ALA A O 1
ATOM 1751 N N . ALA A 1 235 ? 25.762 -2.762 -10.217 1.00 98.69 235 ALA A N 1
ATOM 1752 C CA . ALA A 1 235 ? 24.736 -1.743 -10.415 1.00 98.69 235 ALA A CA 1
ATOM 1753 C C . ALA A 1 235 ? 25.288 -0.316 -10.258 1.00 98.69 235 ALA A C 1
ATOM 1755 O O . ALA A 1 235 ? 24.894 0.591 -10.989 1.00 98.69 235 ALA A O 1
ATOM 1756 N N . GLU A 1 236 ? 26.219 -0.111 -9.321 1.00 98.62 236 GLU A N 1
ATOM 1757 C CA . GLU A 1 236 ? 26.892 1.179 -9.139 1.00 98.62 236 GLU A CA 1
ATOM 1758 C C . GLU A 1 236 ? 27.781 1.520 -10.339 1.00 98.62 236 GLU A C 1
ATOM 1760 O O . GLU A 1 236 ? 27.641 2.592 -10.929 1.00 98.62 236 GLU A O 1
ATOM 1765 N N . ARG A 1 237 ? 28.649 0.585 -10.753 1.00 98.44 237 ARG A N 1
ATOM 1766 C CA . ARG A 1 237 ? 29.539 0.757 -11.911 1.00 98.44 237 ARG A CA 1
ATOM 1767 C C . ARG A 1 237 ? 28.768 1.031 -13.202 1.00 98.44 237 ARG A C 1
ATOM 1769 O O . ARG A 1 237 ? 29.235 1.805 -14.035 1.00 98.44 237 ARG A O 1
ATOM 1776 N N . ASP A 1 238 ? 27.626 0.376 -13.380 1.00 98.50 238 ASP A N 1
ATOM 1777 C CA . ASP A 1 238 ? 26.815 0.478 -14.593 1.00 98.50 238 ASP A CA 1
ATOM 1778 C C . ASP A 1 238 ? 25.772 1.627 -14.503 1.00 98.50 238 ASP A C 1
ATOM 1780 O O . ASP A 1 238 ? 24.958 1.809 -15.416 1.00 98.50 238 ASP A O 1
ATOM 1784 N N . GLU A 1 239 ? 25.853 2.448 -13.441 1.00 98.69 239 GLU A N 1
ATOM 1785 C CA . GLU A 1 239 ? 25.009 3.613 -13.135 1.00 98.69 239 GLU A CA 1
ATOM 1786 C C . GLU A 1 239 ? 23.496 3.296 -13.162 1.00 98.69 239 GLU A C 1
ATOM 1788 O O . GLU A 1 239 ? 22.687 4.086 -13.652 1.00 98.69 239 GLU A O 1
ATOM 1793 N N . ASP A 1 240 ? 23.076 2.140 -12.643 1.00 98.88 240 ASP A N 1
ATOM 1794 C CA . ASP A 1 240 ? 21.687 1.669 -12.756 1.00 98.88 240 ASP A CA 1
ATOM 1795 C C . ASP A 1 240 ? 20.664 2.666 -12.188 1.00 98.88 240 ASP A C 1
ATOM 1797 O O . ASP A 1 240 ? 19.634 2.912 -12.813 1.00 98.88 240 ASP A O 1
ATOM 1801 N N . VAL A 1 241 ? 20.962 3.309 -11.053 1.00 98.81 241 VAL A N 1
ATOM 1802 C CA . VAL A 1 241 ? 20.077 4.319 -10.432 1.00 98.81 241 VAL A CA 1
ATOM 1803 C C . VAL A 1 241 ? 19.801 5.501 -11.364 1.00 98.81 241 VAL A C 1
ATOM 1805 O O . VAL A 1 241 ? 18.712 6.065 -11.337 1.00 98.81 241 VAL A O 1
ATOM 1808 N N . LYS A 1 242 ? 20.773 5.875 -12.199 1.00 98.69 242 LYS A N 1
ATOM 1809 C CA . LYS A 1 242 ? 20.663 7.014 -13.115 1.00 98.69 242 LYS A CA 1
ATOM 1810 C C . LYS A 1 242 ? 19.767 6.708 -14.310 1.00 98.69 242 LYS A C 1
ATOM 1812 O O . LYS A 1 242 ? 19.093 7.607 -14.805 1.00 98.69 242 LYS A O 1
ATOM 1817 N N . TYR A 1 243 ? 19.792 5.467 -14.796 1.00 98.81 243 TYR A N 1
ATOM 1818 C CA . TYR A 1 243 ? 19.147 5.107 -16.060 1.00 98.81 243 TYR A CA 1
ATOM 1819 C C . TYR A 1 243 ? 17.851 4.319 -15.895 1.00 98.81 243 TYR A C 1
ATOM 1821 O O . TYR A 1 243 ? 17.011 4.383 -16.784 1.00 98.81 243 TYR A O 1
ATOM 1829 N N . ALA A 1 244 ? 17.667 3.570 -14.806 1.00 98.75 244 ALA A N 1
ATOM 1830 C CA . ALA A 1 244 ? 16.589 2.587 -14.713 1.00 98.75 244 ALA A CA 1
ATOM 1831 C C . ALA A 1 244 ? 15.187 3.190 -14.505 1.00 98.75 244 ALA A C 1
ATOM 1833 O O . ALA A 1 244 ? 14.188 2.549 -14.837 1.00 98.75 244 ALA A O 1
ATOM 1834 N N . GLY A 1 245 ? 15.092 4.410 -13.972 1.00 98.69 245 GLY A N 1
ATOM 1835 C CA . GLY A 1 245 ? 13.821 5.080 -13.690 1.00 98.69 245 GLY A CA 1
ATOM 1836 C C . GLY A 1 245 ? 13.897 5.995 -12.472 1.00 98.69 245 GLY A C 1
ATOM 1837 O O . GLY A 1 245 ? 14.985 6.364 -12.034 1.00 98.69 245 GLY A O 1
ATOM 1838 N N . SER A 1 246 ? 12.740 6.350 -11.916 1.00 98.56 246 SER A N 1
ATOM 1839 C CA . SER A 1 246 ? 12.629 7.211 -10.736 1.00 98.56 246 SER A CA 1
ATOM 1840 C C . SER A 1 246 ? 11.686 6.626 -9.686 1.00 98.56 246 SER A C 1
ATOM 1842 O O . SER A 1 246 ? 10.658 6.033 -10.003 1.00 98.56 246 SER A O 1
ATOM 1844 N N . MET A 1 247 ? 12.044 6.809 -8.413 1.00 98.69 247 MET A N 1
ATOM 1845 C CA . MET A 1 247 ? 11.193 6.478 -7.271 1.00 98.69 247 MET A CA 1
ATOM 1846 C C . MET A 1 247 ? 10.393 7.710 -6.848 1.00 98.69 247 MET A C 1
ATOM 1848 O O . MET A 1 247 ? 10.982 8.756 -6.566 1.00 98.69 247 MET A O 1
ATOM 1852 N N . GLY A 1 248 ? 9.072 7.579 -6.769 1.00 98.12 248 GLY A N 1
ATOM 1853 C CA . GLY A 1 248 ? 8.199 8.574 -6.169 1.00 98.12 248 GLY A CA 1
ATOM 1854 C C . GLY A 1 248 ? 8.426 8.642 -4.660 1.00 98.12 248 GLY A C 1
ATOM 1855 O O . GLY A 1 248 ? 8.110 7.717 -3.913 1.00 98.12 248 GLY A O 1
ATOM 1856 N N . ALA A 1 249 ? 9.015 9.748 -4.201 1.00 97.12 249 ALA A N 1
ATOM 1857 C CA . ALA A 1 249 ? 9.469 9.883 -2.818 1.00 97.12 249 ALA A CA 1
ATOM 1858 C C . ALA A 1 249 ? 8.328 9.815 -1.788 1.00 97.12 249 ALA A C 1
ATOM 1860 O O . ALA A 1 249 ? 8.559 9.360 -0.674 1.00 97.12 249 ALA A O 1
ATOM 1861 N N . GLY A 1 250 ? 7.116 10.249 -2.153 1.00 95.31 250 GLY A N 1
ATOM 1862 C CA . GLY A 1 250 ? 5.965 10.309 -1.246 1.00 95.31 250 GLY A CA 1
ATOM 1863 C C . GLY A 1 250 ? 4.939 9.184 -1.397 1.00 95.31 250 GLY A C 1
ATOM 1864 O O . GLY A 1 250 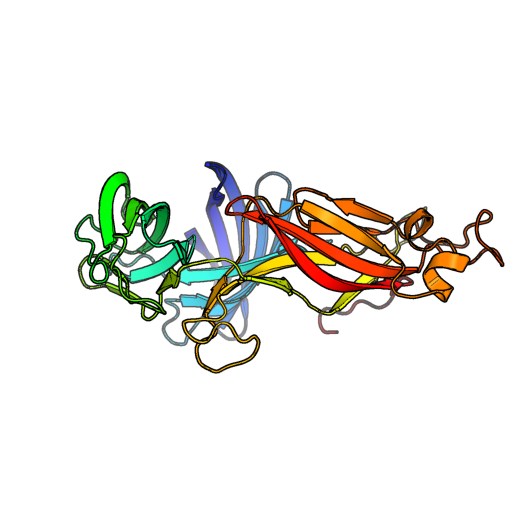? 4.081 9.052 -0.531 1.00 95.31 250 GLY A O 1
ATOM 1865 N N . ASP A 1 251 ? 4.996 8.391 -2.469 1.00 93.50 251 ASP A N 1
ATOM 1866 C CA . ASP A 1 251 ? 3.980 7.372 -2.782 1.00 93.50 251 ASP A CA 1
ATOM 1867 C C . ASP A 1 251 ? 4.543 5.946 -2.893 1.00 93.50 251 ASP A C 1
ATOM 1869 O O . ASP A 1 251 ? 3.771 4.987 -2.906 1.00 93.50 251 ASP A O 1
ATOM 1873 N N . GLY A 1 252 ? 5.872 5.791 -2.945 1.00 97.12 252 GLY A N 1
ATOM 1874 C CA . GLY A 1 252 ? 6.520 4.488 -3.068 1.00 97.12 252 GLY A CA 1
ATOM 1875 C C . GLY A 1 252 ? 6.306 3.828 -4.429 1.00 97.12 252 GLY A C 1
ATOM 1876 O O . GLY A 1 252 ? 6.443 2.608 -4.540 1.00 97.12 252 GLY A O 1
ATOM 1877 N N . ILE A 1 253 ? 5.962 4.597 -5.467 1.00 98.06 253 ILE A N 1
ATOM 1878 C CA . ILE A 1 253 ? 5.799 4.082 -6.828 1.00 98.06 253 ILE A CA 1
ATOM 1879 C C . ILE A 1 253 ? 7.091 4.312 -7.611 1.00 98.06 253 ILE A C 1
ATOM 1881 O O . ILE A 1 253 ? 7.547 5.438 -7.798 1.00 98.06 253 ILE A O 1
ATOM 1885 N N . PHE A 1 254 ? 7.696 3.229 -8.093 1.00 98.75 254 PHE A N 1
ATOM 18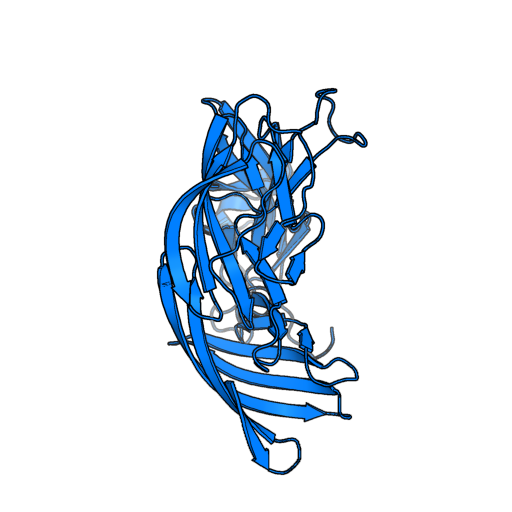86 C CA . PHE A 1 254 ? 8.819 3.297 -9.016 1.00 98.75 254 PHE A CA 1
ATOM 1887 C C . PHE A 1 254 ? 8.325 3.298 -10.461 1.00 98.75 254 PHE A C 1
ATOM 1889 O O . PHE A 1 254 ? 7.729 2.317 -10.918 1.00 98.75 254 PHE A O 1
ATOM 1896 N N . HIS A 1 255 ? 8.660 4.361 -11.188 1.00 98.31 255 HIS A N 1
ATOM 1897 C CA . HIS A 1 255 ? 8.378 4.520 -12.607 1.00 98.31 255 HIS A CA 1
ATOM 1898 C C . HIS A 1 255 ? 9.621 4.171 -13.432 1.00 98.31 255 HIS A C 1
ATOM 1900 O O . HIS A 1 255 ? 10.622 4.895 -13.373 1.00 98.31 255 HIS A O 1
ATOM 1906 N N . PRO A 1 256 ? 9.601 3.077 -14.213 1.00 98.62 256 PRO A N 1
ATOM 1907 C CA . PRO A 1 256 ? 10.749 2.684 -15.011 1.00 98.62 256 PRO A CA 1
ATOM 1908 C C . PRO A 1 256 ? 10.977 3.638 -16.188 1.00 98.62 256 PRO A C 1
ATOM 1910 O O . PRO A 1 256 ? 10.081 4.332 -16.681 1.00 98.62 256 PRO A O 1
ATOM 1913 N N . ALA A 1 257 ? 12.213 3.655 -16.665 1.00 98.69 257 ALA A N 1
ATOM 1914 C CA . ALA A 1 257 ? 12.603 4.434 -17.824 1.00 98.69 257 ALA A CA 1
ATOM 1915 C C . ALA A 1 257 ? 12.117 3.813 -19.146 1.00 98.69 257 ALA A C 1
ATOM 1917 O O . ALA A 1 257 ? 11.458 2.770 -19.208 1.00 98.69 257 ALA A O 1
ATOM 1918 N N . ASP A 1 258 ? 12.429 4.520 -20.222 1.00 98.56 258 ASP A N 1
ATOM 1919 C CA . ASP A 1 258 ? 12.045 4.177 -21.583 1.00 98.56 258 ASP A CA 1
ATOM 1920 C C . ASP A 1 258 ? 12.698 2.874 -22.063 1.00 98.56 258 ASP A C 1
ATOM 1922 O O . ASP A 1 258 ? 13.836 2.546 -21.713 1.00 98.56 258 ASP A O 1
ATOM 1926 N N . ALA A 1 259 ? 11.961 2.127 -22.881 1.00 98.31 259 ALA A N 1
ATOM 1927 C CA . ALA A 1 259 ? 12.433 0.911 -23.528 1.00 98.31 259 ALA A CA 1
ATOM 1928 C C . ALA A 1 259 ? 13.464 1.164 -24.645 1.00 98.31 259 ALA A C 1
ATOM 1930 O O . ALA A 1 259 ? 13.651 2.284 -25.113 1.00 98.31 259 ALA A O 1
ATOM 1931 N N . GLY A 1 260 ? 14.077 0.079 -25.134 1.00 97.44 260 GLY A N 1
ATOM 1932 C CA . GLY A 1 260 ? 15.006 0.097 -26.272 1.00 97.44 260 GLY A CA 1
ATOM 1933 C C . GLY A 1 260 ? 16.474 0.308 -25.872 1.00 97.44 260 GLY A C 1
ATOM 1934 O O . GLY A 1 260 ? 16.760 0.500 -24.686 1.00 97.44 260 GLY A O 1
ATOM 1935 N N . PRO A 1 261 ? 17.424 0.158 -26.814 1.00 98.06 261 PRO A N 1
ATOM 1936 C CA . PRO A 1 261 ? 18.844 0.427 -26.577 1.00 98.06 261 PRO A CA 1
ATOM 1937 C C . PRO A 1 261 ? 19.072 1.883 -26.157 1.00 98.06 261 PRO A C 1
ATOM 1939 O O . PRO A 1 261 ? 18.535 2.786 -26.797 1.00 98.06 261 PRO A O 1
ATOM 1942 N N . ASN A 1 262 ? 19.885 2.127 -25.127 1.00 98.50 262 ASN A N 1
ATOM 1943 C CA . ASN A 1 262 ? 20.249 3.479 -24.705 1.00 98.50 262 ASN A CA 1
ATOM 1944 C C . ASN A 1 262 ? 21.715 3.782 -25.080 1.00 98.50 262 ASN A C 1
ATOM 1946 O O . ASN A 1 262 ? 22.615 3.262 -24.418 1.00 98.50 262 ASN A O 1
ATOM 1950 N N . PRO A 1 263 ? 21.983 4.656 -26.075 1.00 98.19 263 PRO A N 1
ATOM 1951 C CA . PRO A 1 263 ? 23.343 5.013 -26.499 1.00 98.19 263 PRO A CA 1
ATOM 1952 C C . PRO A 1 263 ? 24.225 5.648 -25.414 1.00 98.19 263 PRO A C 1
ATOM 1954 O O . PRO A 1 263 ? 25.440 5.710 -25.570 1.00 98.19 263 PRO A O 1
ATOM 1957 N N . GLN A 1 264 ? 23.630 6.149 -24.327 1.00 98.25 264 GLN A N 1
ATOM 1958 C CA . GLN A 1 264 ? 24.362 6.713 -23.190 1.00 98.25 264 GLN A CA 1
ATOM 1959 C C . GLN A 1 264 ? 24.880 5.638 -22.228 1.00 98.25 264 GLN A C 1
ATOM 1961 O O . GLN A 1 264 ? 25.702 5.936 -21.364 1.00 98.25 264 GLN A O 1
ATOM 1966 N N . ARG A 1 265 ? 24.414 4.391 -22.358 1.00 98.38 265 ARG A N 1
ATOM 1967 C CA . ARG A 1 265 ? 24.858 3.277 -21.521 1.00 98.38 265 ARG A CA 1
ATOM 1968 C C . ARG A 1 265 ? 25.944 2.464 -22.206 1.00 98.38 265 ARG A C 1
ATOM 1970 O O . ARG A 1 265 ? 26.006 2.340 -23.429 1.00 98.38 265 ARG A O 1
ATOM 1977 N N . LYS A 1 266 ? 26.774 1.819 -21.388 1.00 96.00 266 LYS A N 1
ATOM 1978 C CA . LYS A 1 266 ? 27.766 0.847 -21.853 1.00 96.00 266 LYS A CA 1
ATOM 1979 C C . LYS A 1 266 ? 27.090 -0.222 -22.724 1.00 96.00 266 LYS A C 1
ATOM 1981 O O . LYS A 1 266 ? 26.033 -0.738 -22.372 1.00 96.00 266 LYS A O 1
ATOM 1986 N N . GLN A 1 267 ? 27.712 -0.543 -23.863 1.00 97.06 267 GLN A N 1
ATOM 1987 C CA . GLN A 1 267 ? 27.198 -1.501 -24.861 1.00 97.06 267 GLN A CA 1
ATOM 1988 C C . GLN A 1 267 ? 25.828 -1.137 -25.459 1.00 97.06 267 GLN A C 1
ATOM 1990 O O . GLN A 1 267 ? 25.173 -1.999 -26.038 1.00 97.06 267 GLN A O 1
ATOM 1995 N N . ASN A 1 268 ? 25.388 0.119 -25.334 1.00 97.44 268 ASN A N 1
ATOM 1996 C CA . ASN A 1 268 ? 24.052 0.557 -25.732 1.00 97.44 268 ASN A CA 1
ATOM 1997 C C . ASN A 1 268 ? 22.937 -0.303 -25.106 1.00 97.44 268 ASN A C 1
ATOM 1999 O O . ASN A 1 268 ? 21.899 -0.530 -25.728 1.00 97.44 268 ASN A O 1
ATOM 2003 N N . THR A 1 269 ? 23.162 -0.835 -23.898 1.00 97.81 269 THR A N 1
ATOM 2004 C CA . THR A 1 269 ? 22.179 -1.688 -23.218 1.00 97.81 269 THR A CA 1
ATOM 2005 C C . THR A 1 269 ? 20.887 -0.923 -22.904 1.00 97.81 269 THR A C 1
ATOM 2007 O O . THR A 1 269 ? 20.828 0.306 -22.990 1.00 97.81 269 THR A O 1
ATOM 2010 N N . ASN A 1 270 ? 19.824 -1.644 -22.552 1.00 98.25 270 ASN A N 1
ATOM 2011 C CA . ASN A 1 270 ? 18.548 -1.048 -22.158 1.00 98.25 270 ASN A CA 1
ATOM 2012 C C . ASN A 1 270 ? 18.656 -0.282 -20.834 1.00 98.25 270 ASN A C 1
ATOM 2014 O O . ASN A 1 270 ? 19.605 -0.451 -20.073 1.00 98.25 270 ASN A O 1
ATOM 2018 N N . ASN A 1 271 ? 17.614 0.467 -20.483 1.00 98.69 271 ASN A N 1
ATOM 2019 C CA . ASN A 1 271 ? 17.449 1.083 -19.163 1.00 98.69 271 ASN A CA 1
ATOM 2020 C C . ASN A 1 271 ? 17.019 0.077 -18.068 1.00 98.69 271 ASN A C 1
ATOM 2022 O O . ASN A 1 271 ? 16.154 0.357 -17.245 1.00 98.69 271 ASN A O 1
ATOM 2026 N N . ALA A 1 272 ? 17.584 -1.130 -18.088 1.00 98.62 272 ALA A N 1
ATOM 2027 C CA . ALA A 1 272 ? 17.426 -2.115 -17.020 1.00 98.62 272 ALA A CA 1
ATOM 2028 C C . ALA A 1 272 ? 18.289 -1.743 -15.803 1.00 98.62 272 ALA A C 1
ATOM 2030 O O . ALA A 1 272 ? 19.223 -0.951 -15.927 1.00 98.62 272 ALA A O 1
ATOM 2031 N N . GLY A 1 273 ? 18.026 -2.339 -14.644 1.00 98.62 273 GLY A N 1
ATOM 2032 C CA . GLY A 1 273 ? 18.852 -2.094 -13.469 1.00 98.62 273 GLY A CA 1
ATOM 2033 C C . GLY A 1 273 ? 18.546 -2.992 -12.281 1.00 98.62 273 GLY A C 1
ATOM 2034 O O . GLY A 1 273 ? 17.462 -3.568 -12.175 1.00 98.62 273 GLY A O 1
ATOM 2035 N N . ASN A 1 274 ? 19.521 -3.091 -11.386 1.00 98.88 274 ASN A N 1
ATOM 2036 C CA . ASN A 1 274 ? 19.455 -3.830 -10.138 1.00 98.88 274 ASN A CA 1
ATOM 2037 C C . ASN A 1 274 ? 19.500 -2.854 -8.948 1.00 98.88 274 ASN A C 1
ATOM 2039 O O . ASN A 1 274 ? 20.550 -2.309 -8.601 1.00 98.88 274 ASN A O 1
ATOM 2043 N N . LEU A 1 275 ? 18.341 -2.595 -8.341 1.00 98.94 275 LEU A N 1
ATOM 2044 C CA . LEU A 1 275 ? 18.142 -1.492 -7.404 1.00 98.94 275 LEU A CA 1
ATOM 2045 C C . LEU A 1 275 ? 17.766 -1.985 -6.007 1.00 98.94 275 LEU A C 1
ATOM 2047 O O . LEU A 1 275 ? 16.932 -2.870 -5.828 1.00 98.94 275 LEU A O 1
ATOM 2051 N N . LYS A 1 276 ? 18.321 -1.329 -4.994 1.00 98.88 276 LYS A N 1
ATOM 2052 C CA . LYS A 1 276 ? 17.832 -1.381 -3.618 1.00 98.88 276 LYS A CA 1
ATOM 2053 C C . LYS A 1 276 ? 16.786 -0.290 -3.427 1.00 98.88 276 LYS A C 1
ATOM 2055 O O . LYS A 1 276 ? 17.081 0.881 -3.654 1.00 98.88 276 LYS A O 1
ATOM 2060 N N . VAL A 1 277 ? 15.593 -0.666 -2.987 1.00 98.88 277 VAL A N 1
ATOM 2061 C CA . VAL A 1 277 ? 14.531 0.264 -2.584 1.00 98.88 277 VAL A CA 1
ATOM 2062 C C . VAL A 1 277 ? 14.693 0.563 -1.105 1.00 98.88 277 V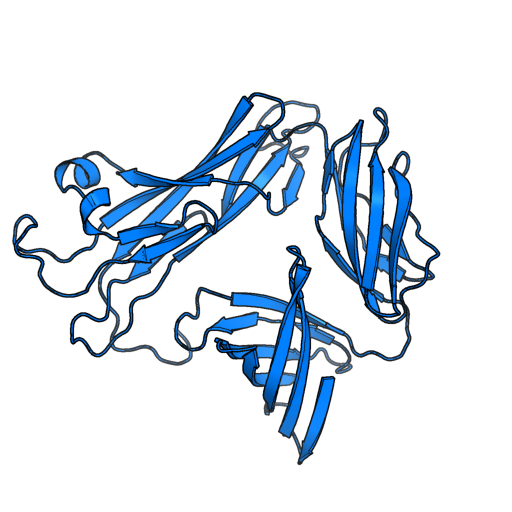AL A C 1
ATOM 2064 O O . VAL A 1 277 ? 14.847 -0.363 -0.316 1.00 98.88 277 VAL A O 1
ATOM 2067 N N . ILE A 1 278 ? 14.661 1.838 -0.731 1.00 98.81 278 ILE A N 1
ATOM 2068 C CA . ILE A 1 278 ? 14.874 2.287 0.645 1.00 98.81 278 ILE A CA 1
ATOM 2069 C C . ILE A 1 278 ? 13.638 3.062 1.098 1.00 98.81 278 ILE A C 1
ATOM 2071 O O . ILE A 1 278 ? 13.321 4.107 0.526 1.00 98.81 278 ILE A O 1
ATOM 2075 N N . ALA A 1 279 ? 12.985 2.562 2.142 1.00 98.69 279 ALA A N 1
ATOM 2076 C CA . ALA A 1 279 ? 11.952 3.263 2.894 1.00 98.69 279 ALA A CA 1
ATOM 2077 C C . ALA A 1 279 ? 12.582 3.940 4.112 1.00 98.69 279 ALA A C 1
ATOM 2079 O O . ALA A 1 279 ? 13.367 3.309 4.822 1.00 98.69 279 ALA A O 1
ATOM 2080 N N . LYS A 1 280 ? 12.226 5.199 4.374 1.00 98.38 280 LYS A N 1
ATOM 2081 C CA . LYS A 1 280 ? 12.670 5.953 5.552 1.00 98.38 280 LYS A CA 1
ATOM 2082 C C . LYS A 1 280 ? 11.495 6.605 6.262 1.00 98.38 280 LYS A C 1
ATOM 2084 O O . LYS A 1 280 ? 10.679 7.249 5.614 1.00 98.38 280 LYS A O 1
ATOM 2089 N N . LEU A 1 281 ? 11.444 6.498 7.583 1.00 97.62 281 LEU A N 1
ATOM 2090 C CA . LEU A 1 281 ? 10.435 7.134 8.426 1.00 97.62 281 LEU A CA 1
ATOM 2091 C C . LEU A 1 281 ? 11.119 7.908 9.554 1.00 97.62 281 LEU A C 1
ATOM 2093 O O . LEU A 1 281 ? 11.971 7.363 10.251 1.00 97.62 281 LEU A O 1
ATOM 2097 N N . GLN A 1 282 ? 10.720 9.163 9.752 1.00 95.44 282 GLN A N 1
ATOM 2098 C CA . GLN A 1 282 ? 11.097 9.931 10.939 1.00 95.44 282 GLN A CA 1
ATOM 2099 C C . GLN A 1 282 ? 10.082 9.648 12.046 1.00 95.44 282 GLN A C 1
ATOM 2101 O O . GLN A 1 282 ? 8.909 9.995 11.919 1.00 95.44 282 GLN A O 1
ATOM 2106 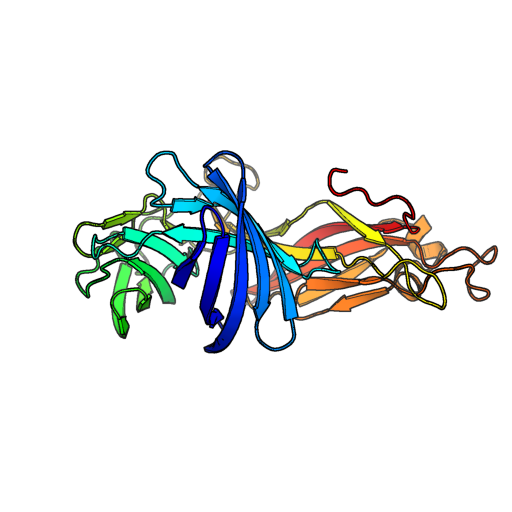N N . HIS A 1 283 ? 10.516 9.014 13.133 1.00 91.00 283 HIS A N 1
ATOM 2107 C CA . HIS A 1 283 ? 9.633 8.644 14.237 1.00 91.00 283 HIS A CA 1
ATOM 2108 C C . HIS A 1 283 ? 10.369 8.743 15.574 1.00 91.00 283 HIS A C 1
ATOM 2110 O O . HIS A 1 283 ? 11.499 8.280 15.712 1.00 91.00 283 HIS A O 1
ATOM 2116 N N . GLY A 1 284 ? 9.750 9.385 16.570 1.00 83.88 284 GLY A N 1
ATOM 2117 C CA . GLY A 1 284 ? 10.351 9.527 17.903 1.00 83.88 284 GLY A CA 1
ATOM 2118 C C . GLY A 1 284 ? 11.711 10.244 17.919 1.00 83.88 284 GLY A C 1
ATOM 2119 O O . GLY A 1 284 ? 12.519 9.990 18.806 1.00 83.88 284 GLY A O 1
ATOM 2120 N N . GLY A 1 285 ? 11.988 11.104 16.931 1.00 87.44 285 GLY A N 1
ATOM 2121 C CA . GLY A 1 285 ? 13.276 11.794 16.781 1.00 87.44 285 GLY A CA 1
ATOM 2122 C C . GLY A 1 285 ? 14.401 10.951 16.168 1.00 87.44 285 GLY A C 1
ATOM 2123 O O . GLY A 1 285 ? 15.535 11.419 16.128 1.00 87.44 285 GLY A O 1
ATOM 2124 N N . SER A 1 286 ? 14.103 9.739 15.692 1.00 90.69 286 SER A N 1
ATOM 2125 C CA . SER A 1 286 ? 15.054 8.858 15.007 1.00 90.69 286 SER A CA 1
ATOM 2126 C C . SER A 1 286 ? 14.616 8.580 13.567 1.00 90.69 286 SER A C 1
ATOM 2128 O O . SER A 1 286 ? 13.421 8.534 13.268 1.00 90.69 286 SER A O 1
ATOM 2130 N N . GLU A 1 287 ? 15.590 8.360 12.681 1.00 96.06 287 GLU A N 1
ATOM 2131 C CA . GLU A 1 287 ? 15.339 7.832 11.339 1.00 96.06 287 GLU A CA 1
ATOM 2132 C C . GLU A 1 287 ? 15.313 6.303 11.396 1.00 96.06 287 GLU A C 1
ATOM 2134 O O . GLU A 1 287 ? 16.299 5.667 11.768 1.00 96.06 287 GLU A O 1
ATOM 2139 N N . ILE A 1 288 ? 14.192 5.719 10.991 1.00 97.31 288 ILE A N 1
ATOM 2140 C CA . ILE A 1 288 ? 14.022 4.275 10.844 1.00 97.31 288 ILE A CA 1
ATOM 2141 C C . ILE A 1 288 ? 14.042 3.965 9.356 1.00 97.31 288 ILE A C 1
ATOM 2143 O O . ILE A 1 288 ? 13.447 4.695 8.560 1.00 97.31 288 ILE A O 1
ATOM 2147 N N . SER A 1 289 ? 14.709 2.880 8.970 1.00 96.94 289 SER A N 1
ATOM 2148 C CA . SER A 1 289 ? 14.789 2.480 7.568 1.00 96.94 289 SER A CA 1
ATOM 2149 C C . SER A 1 289 ? 14.464 1.009 7.348 1.00 96.94 289 SER A C 1
ATOM 2151 O O . SER A 1 289 ? 14.608 0.176 8.241 1.00 96.94 289 SER A O 1
ATOM 2153 N N . GLY A 1 290 ? 14.010 0.718 6.134 1.00 97.81 290 GLY A N 1
ATOM 2154 C CA . GLY A 1 290 ? 13.747 -0.619 5.623 1.00 97.81 290 GLY A CA 1
ATOM 2155 C C . GLY A 1 290 ? 14.208 -0.716 4.179 1.00 97.81 290 GLY A C 1
ATOM 2156 O O . GLY A 1 290 ? 14.191 0.281 3.455 1.00 97.81 290 GLY A O 1
ATOM 2157 N N . ASN A 1 291 ? 14.618 -1.910 3.755 1.00 98.31 291 ASN A N 1
ATOM 2158 C CA . ASN A 1 291 ? 15.108 -2.135 2.400 1.00 98.31 291 ASN A CA 1
ATOM 2159 C C . ASN A 1 291 ? 14.294 -3.214 1.684 1.00 98.31 291 ASN A C 1
ATOM 2161 O O . ASN A 1 291 ? 13.911 -4.214 2.286 1.00 98.31 291 ASN A O 1
ATOM 2165 N N . GLY A 1 292 ? 14.091 -3.014 0.386 1.00 98.56 292 GLY A N 1
ATOM 2166 C CA . GLY A 1 292 ? 13.577 -4.004 -0.552 1.00 98.56 292 GLY A CA 1
ATOM 2167 C C . GLY A 1 292 ? 14.483 -4.112 -1.776 1.00 98.56 292 GLY A C 1
ATOM 2168 O O . GLY A 1 292 ? 15.423 -3.332 -1.957 1.00 98.56 292 GLY A O 1
ATOM 2169 N N . HIS A 1 293 ? 14.192 -5.077 -2.636 1.00 98.88 293 HIS A N 1
ATOM 2170 C CA . HIS A 1 293 ? 14.935 -5.340 -3.862 1.00 98.88 293 HIS A CA 1
ATOM 2171 C C . HIS A 1 293 ? 14.040 -5.117 -5.081 1.00 98.88 293 HIS A C 1
ATOM 2173 O O . HIS A 1 293 ? 12.922 -5.621 -5.156 1.00 98.88 293 HIS A O 1
ATOM 2179 N N . LEU A 1 294 ? 14.529 -4.356 -6.051 1.00 98.88 294 LEU A N 1
ATOM 2180 C CA . LEU A 1 294 ? 13.843 -4.082 -7.301 1.00 98.88 294 LEU A CA 1
ATOM 2181 C C . LEU A 1 294 ? 14.746 -4.435 -8.477 1.00 98.88 294 LEU A C 1
ATOM 2183 O O . LEU A 1 294 ? 15.830 -3.878 -8.634 1.00 98.88 294 LEU A O 1
ATOM 2187 N N . ILE A 1 295 ? 14.247 -5.297 -9.355 1.00 98.88 295 ILE A N 1
ATOM 2188 C CA . ILE A 1 295 ? 14.834 -5.493 -10.677 1.00 98.88 295 ILE A CA 1
ATOM 2189 C C . ILE A 1 295 ? 14.011 -4.728 -11.707 1.00 98.88 295 ILE A C 1
ATOM 2191 O O . ILE A 1 295 ? 12.824 -4.989 -11.896 1.00 98.88 295 ILE A O 1
ATOM 2195 N N . VAL A 1 296 ? 14.657 -3.813 -12.422 1.00 98.88 296 VAL A N 1
ATOM 2196 C CA . VAL A 1 296 ? 14.099 -3.191 -13.622 1.00 98.88 296 VAL A CA 1
ATOM 2197 C C . VAL A 1 296 ? 14.575 -3.992 -14.825 1.00 98.88 296 VAL A C 1
ATOM 2199 O O . VAL A 1 296 ? 15.776 -4.146 -15.041 1.00 98.88 296 VAL A O 1
ATOM 2202 N N . THR A 1 297 ? 13.648 -4.535 -15.608 1.00 98.62 297 THR A N 1
ATOM 2203 C CA . THR A 1 297 ? 13.980 -5.441 -16.716 1.00 98.62 297 THR A CA 1
ATOM 2204 C C . THR A 1 297 ? 13.222 -5.109 -18.001 1.00 98.62 297 THR A C 1
ATOM 2206 O O . THR A 1 297 ? 12.455 -4.150 -18.076 1.00 98.62 297 THR A O 1
ATOM 2209 N N . VAL A 1 298 ? 13.474 -5.898 -19.042 1.00 97.75 298 VAL A N 1
ATOM 2210 C CA . VAL A 1 298 ? 12.901 -5.740 -20.379 1.00 97.75 298 VAL A CA 1
ATOM 2211 C C . VAL A 1 298 ? 11.403 -6.049 -20.420 1.00 97.75 298 VAL A C 1
ATOM 2213 O O . VAL A 1 298 ? 10.809 -6.615 -19.492 1.00 97.75 298 VAL A O 1
ATOM 2216 N N . GLN A 1 299 ? 10.782 -5.681 -21.533 1.00 96.50 299 GLN A N 1
ATOM 2217 C CA . GLN A 1 299 ? 9.351 -5.837 -21.758 1.00 96.50 299 GLN A CA 1
ATOM 2218 C C . GLN A 1 299 ? 8.950 -7.308 -21.900 1.00 96.50 299 GLN A C 1
ATOM 2220 O O . GLN A 1 299 ? 9.774 -8.211 -22.049 1.00 96.50 299 GLN A O 1
ATOM 2225 N N . ARG A 1 300 ? 7.638 -7.542 -21.887 1.00 93.31 300 ARG A N 1
ATOM 2226 C CA . ARG A 1 300 ? 7.034 -8.812 -22.285 1.00 93.31 300 ARG A CA 1
ATOM 2227 C C . ARG A 1 300 ? 5.937 -8.538 -23.310 1.00 93.31 300 ARG A C 1
ATOM 2229 O O . ARG A 1 300 ? 5.041 -7.740 -23.056 1.00 93.31 300 ARG A O 1
ATOM 2236 N N . TRP A 1 301 ? 6.000 -9.203 -24.460 1.00 92.94 301 TRP A N 1
ATOM 2237 C CA . TRP A 1 301 ? 5.013 -9.024 -25.535 1.00 92.94 301 TRP A CA 1
ATOM 2238 C C . TRP A 1 301 ? 3.834 -9.985 -25.417 1.00 92.94 301 TRP A C 1
ATOM 2240 O O . TRP A 1 301 ? 2.719 -9.642 -25.793 1.00 92.94 301 TRP A O 1
ATOM 2250 N N . ASN A 1 302 ? 4.059 -11.164 -24.836 1.00 92.56 302 ASN A N 1
ATOM 2251 C CA . ASN A 1 302 ? 2.983 -12.079 -24.491 1.00 92.56 302 ASN A CA 1
ATOM 2252 C C . ASN A 1 302 ? 2.530 -11.814 -23.049 1.00 92.56 302 ASN A C 1
ATOM 2254 O O . ASN A 1 302 ? 3.258 -12.094 -22.095 1.00 92.56 302 ASN A O 1
ATOM 2258 N N . SER A 1 303 ? 1.338 -11.240 -22.905 1.00 88.69 303 SER A N 1
ATOM 2259 C CA . SER A 1 303 ? 0.705 -10.942 -21.616 1.00 88.69 303 SER A CA 1
ATOM 2260 C C . SER A 1 303 ? -0.712 -11.522 -21.591 1.00 88.69 303 SER A C 1
ATOM 2262 O O . SER A 1 303 ? -1.680 -10.768 -21.700 1.00 88.69 303 SER A O 1
ATOM 2264 N N . PRO A 1 304 ? -0.851 -12.857 -21.494 1.00 93.19 304 PRO A N 1
ATOM 2265 C CA . PRO A 1 304 ? -2.159 -13.485 -21.379 1.00 93.19 304 PRO A CA 1
ATOM 2266 C C . PRO A 1 304 ? -2.850 -13.078 -20.063 1.00 93.19 304 PRO A C 1
ATOM 2268 O O . PRO A 1 304 ? -2.180 -12.631 -19.126 1.00 93.19 304 PRO A O 1
ATOM 2271 N N . PRO A 1 305 ? -4.182 -13.247 -19.959 1.00 90.50 305 PRO A N 1
ATOM 2272 C CA . PRO A 1 305 ? -4.925 -12.926 -18.738 1.00 90.50 305 PRO A CA 1
ATOM 2273 C C . PRO A 1 305 ? -4.441 -13.660 -17.475 1.00 90.50 305 PRO A C 1
ATOM 2275 O O . PRO A 1 305 ? -4.615 -13.142 -16.376 1.00 90.50 305 PRO A O 1
ATOM 2278 N N . LEU A 1 306 ? -3.841 -14.844 -17.630 1.00 91.56 306 LEU A N 1
ATOM 2279 C CA . LEU A 1 306 ? -3.221 -15.635 -16.563 1.00 91.56 306 LEU A CA 1
ATOM 2280 C C . LEU A 1 306 ? -1.739 -15.813 -16.895 1.00 91.56 306 LEU A C 1
ATOM 2282 O O . LEU A 1 306 ? -1.430 -16.219 -18.013 1.00 91.56 306 LEU A O 1
ATOM 2286 N N . LYS A 1 307 ? -0.854 -15.460 -15.958 1.00 86.38 307 LYS A N 1
ATOM 2287 C CA . LYS A 1 307 ? 0.603 -15.424 -16.154 1.00 86.38 307 LYS A CA 1
ATOM 2288 C C . LYS A 1 307 ? 1.278 -16.720 -15.752 1.00 86.38 307 LYS A C 1
ATOM 2290 O O . LYS A 1 307 ? 0.812 -17.318 -14.759 1.00 86.38 307 LYS A O 1
#